Protein AF-A0A2K0W3E2-F1 (afdb_monomer_lite)

Organism: Gibberella nygamai (NCBI:txid42673)

Secondary structure (DSSP, 8-state):
-HHHHHHHHHHHHTT---S-HHHHHHHHHTHHHHHHHHTT--TT-TTHHHHHHS-HHHHHHHHHHHHHHHTTSTTHHHHHHHHHHHHHHHHHHHTSS-HHHHHHGGGHHHHHHHHH-----HHHHHHHHHH-TT-EEEEES-TTSTTHHHHHHHTB-TT--B--SEEEEEES-GGGHHHHHHHTTTSSSEEEEE--TTS-TTTTTPPTT-EEEEEEES-GGGSS-HHHHHHHHHHHEEEEEEEEEE---TTT-HHHHHHHTTSGGGG---SS--S-S------

Foldseek 3Di:
DLLLLLLLLLVVCVPQAAPDVLLVLLSVLSVVQLVCLCVCNRFPDNNSNVSSPDDSVVSVVVLVVVQVVCPPPLCNLLSQLSVLCSVCVVVLRVVVDDLVVSCPPPPSVLSVLLSQQPDPCLVVLLVVLVVQLAFEEEEEACDLVSVVVRNQVSQADPVRHGSYNAYEYEYQDPVNVVNVCVVCVVDPRYHYAYDDLLDQVVVRVAQFLRGQEYEYEAPLLLAADNVSSVVNVNRRHHPNHDYHYHHDAPSPCSSVCSSCSSPPSQQNYPHPCHSGSDDHPDD

pLDDT: mean 93.98, std 6.31, range [39.34, 98.75]

InterPro domains:
  IPR013217 Methyltransferase type 12 [PF08242] (138-243)
  IPR029063 S-adenosyl-L-methionine-dependent methyltransferase superfamily [G3DSA:3.40.50.150] (34-282)
  IPR029063 S-adenosyl-L-methionine-dependent methyltransferase superfamily [SSF53335] (111-272)
  IPR050444 Polyketide synthase [PTHR45681] (49-271)

Structure (mmCIF, N/CA/C/O backbone):
data_AF-A0A2K0W3E2-F1
#
_entry.id   AF-A0A2K0W3E2-F1
#
loop_
_atom_site.group_PDB
_atom_site.id
_atom_site.type_symbol
_atom_site.label_atom_id
_atom_site.label_alt_id
_atom_site.label_comp_id
_atom_site.label_asym_id
_atom_site.label_entity_id
_atom_site.label_seq_id
_atom_site.pdbx_PDB_ins_code
_atom_site.Cartn_x
_atom_site.Cartn_y
_atom_site.Cartn_z
_atom_site.occupancy
_atom_site.B_iso_or_equiv
_atom_site.auth_seq_id
_atom_site.auth_comp_id
_atom_site.auth_asym_id
_atom_site.auth_atom_id
_atom_site.pdbx_PDB_model_num
ATOM 1 N N . MET A 1 1 ? 8.038 11.944 -14.025 1.00 92.38 1 MET A N 1
ATOM 2 C CA . MET A 1 1 ? 8.933 10.870 -13.533 1.00 92.38 1 MET A CA 1
ATOM 3 C C . MET A 1 1 ? 8.297 9.483 -13.594 1.00 92.38 1 MET A C 1
ATOM 5 O O . MET A 1 1 ? 8.821 8.666 -14.331 1.00 92.38 1 MET A O 1
ATOM 9 N N . GLY A 1 2 ? 7.184 9.210 -12.894 1.00 95.31 2 GLY A N 1
ATOM 10 C CA . GLY A 1 2 ? 6.613 7.851 -12.804 1.00 95.31 2 GLY A CA 1
ATOM 11 C C . GLY A 1 2 ? 6.361 7.162 -14.151 1.00 95.31 2 GLY A C 1
ATOM 12 O O . GLY A 1 2 ? 6.865 6.066 -14.365 1.00 95.31 2 GLY A O 1
ATOM 13 N N . LEU A 1 3 ? 5.701 7.840 -15.099 1.00 96.69 3 LEU A N 1
ATOM 14 C CA . LEU A 1 3 ? 5.490 7.303 -16.452 1.00 96.69 3 LEU A CA 1
ATOM 15 C C . LEU A 1 3 ? 6.806 6.963 -17.175 1.00 96.69 3 LEU A C 1
ATOM 17 O O . LEU A 1 3 ? 6.905 5.931 -17.826 1.00 96.69 3 LEU A O 1
ATOM 21 N N . ALA A 1 4 ? 7.840 7.796 -17.027 1.00 97.75 4 ALA A N 1
ATOM 22 C CA . ALA A 1 4 ? 9.141 7.532 -17.638 1.00 97.75 4 ALA A CA 1
ATOM 23 C C . ALA A 1 4 ? 9.804 6.276 -17.044 1.00 97.75 4 ALA A C 1
ATOM 25 O O . ALA A 1 4 ? 10.354 5.479 -17.798 1.00 97.75 4 ALA A O 1
ATOM 26 N N . CYS A 1 5 ? 9.707 6.071 -15.722 1.00 98.25 5 CYS A N 1
ATOM 27 C CA . CYS A 1 5 ? 10.185 4.852 -15.060 1.00 98.25 5 CYS A CA 1
ATOM 28 C C . CYS A 1 5 ? 9.443 3.606 -15.559 1.00 98.25 5 CYS A C 1
ATOM 30 O O . CYS A 1 5 ? 10.088 2.616 -15.885 1.00 98.25 5 CYS A O 1
ATOM 32 N N . ILE A 1 6 ? 8.112 3.675 -15.676 1.00 97.56 6 ILE A N 1
ATOM 33 C CA . ILE A 1 6 ? 7.277 2.578 -16.191 1.00 97.56 6 ILE A CA 1
ATOM 34 C C . ILE A 1 6 ? 7.729 2.168 -17.595 1.00 9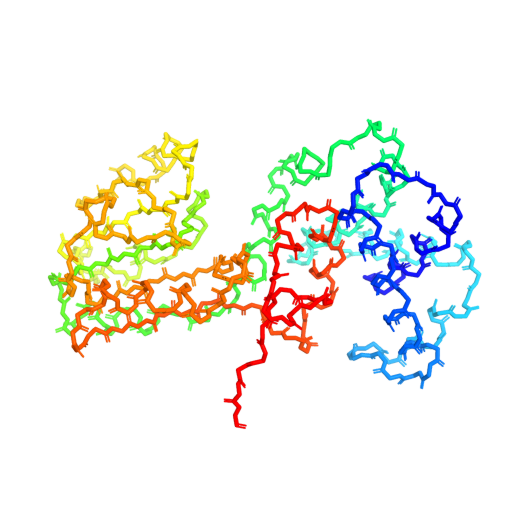7.56 6 ILE A C 1
ATOM 36 O O . ILE A 1 6 ? 8.038 1.003 -17.832 1.00 97.56 6 ILE A O 1
ATOM 40 N N . ILE A 1 7 ? 7.811 3.127 -18.520 1.00 97.88 7 ILE A N 1
ATOM 41 C CA . ILE A 1 7 ? 8.130 2.850 -19.928 1.00 97.88 7 ILE A CA 1
ATOM 42 C C . ILE A 1 7 ? 9.570 2.360 -20.085 1.00 97.88 7 ILE A C 1
ATOM 44 O O . ILE A 1 7 ? 9.834 1.446 -20.865 1.00 97.88 7 ILE A O 1
ATOM 48 N N . GLU A 1 8 ? 10.513 2.928 -19.335 1.00 98.25 8 GLU A N 1
ATOM 49 C CA . GLU A 1 8 ? 11.901 2.480 -19.404 1.00 98.25 8 GLU A CA 1
ATOM 50 C C . GLU A 1 8 ? 12.081 1.081 -18.802 1.00 98.25 8 GLU A C 1
ATOM 52 O O . GLU A 1 8 ? 12.734 0.239 -19.417 1.00 98.25 8 GLU A O 1
ATOM 57 N N . SER A 1 9 ? 11.449 0.783 -17.662 1.00 98.00 9 SER A N 1
ATOM 58 C CA . SER A 1 9 ? 11.462 -0.573 -17.105 1.00 98.00 9 SER A CA 1
ATOM 59 C C . SER A 1 9 ? 10.783 -1.579 -18.020 1.00 98.00 9 SER A C 1
ATOM 61 O O . SER A 1 9 ? 11.315 -2.669 -18.192 1.00 98.00 9 SER A O 1
ATOM 63 N N . ARG A 1 10 ? 9.679 -1.219 -18.680 1.00 97.12 10 ARG A N 1
ATOM 64 C CA . ARG A 1 10 ? 9.047 -2.078 -19.689 1.00 97.12 10 ARG A CA 1
ATOM 65 C C . ARG A 1 10 ? 10.049 -2.514 -20.760 1.00 97.12 10 ARG A C 1
ATOM 67 O O . ARG A 1 10 ? 10.106 -3.691 -21.100 1.00 97.12 10 ARG A O 1
ATOM 74 N N . HIS A 1 11 ? 10.864 -1.588 -21.268 1.00 96.44 11 HIS A N 1
ATOM 75 C CA . HIS A 1 11 ? 11.910 -1.916 -22.241 1.00 96.44 11 HIS A CA 1
ATOM 76 C C . HIS A 1 11 ? 13.031 -2.775 -21.641 1.00 96.44 11 HIS A C 1
ATOM 78 O O . HIS A 1 11 ? 13.475 -3.716 -22.290 1.00 96.44 11 HIS A O 1
ATOM 84 N N . GLN A 1 12 ? 13.473 -2.484 -20.414 1.00 96.25 12 GLN A N 1
ATOM 85 C CA . GLN A 1 12 ? 14.527 -3.251 -19.731 1.00 96.25 12 GLN A CA 1
ATOM 86 C C . GLN A 1 12 ? 14.109 -4.690 -19.406 1.00 96.25 12 GLN A C 1
ATOM 88 O O . GLN A 1 12 ? 14.945 -5.589 -19.401 1.00 96.25 12 GLN A O 1
ATOM 93 N N . LEU A 1 13 ? 12.824 -4.899 -19.123 1.00 96.56 13 LEU A N 1
ATOM 94 C CA . LEU A 1 13 ? 12.255 -6.191 -18.747 1.00 96.56 13 LEU A CA 1
ATOM 95 C C . LEU A 1 13 ? 11.754 -6.999 -19.954 1.00 96.56 13 LEU A C 1
ATOM 97 O O . LEU A 1 13 ? 11.366 -8.160 -19.800 1.00 96.56 13 LEU A O 1
ATOM 101 N N . ALA A 1 14 ? 11.753 -6.409 -21.153 1.00 94.12 14 ALA A N 1
ATOM 102 C CA . ALA A 1 14 ? 11.300 -7.073 -22.367 1.00 94.12 14 ALA A CA 1
ATOM 103 C C . ALA A 1 14 ? 12.153 -8.320 -22.650 1.00 94.12 14 ALA A C 1
ATOM 105 O O . ALA A 1 14 ? 13.366 -8.241 -22.831 1.00 94.12 14 ALA A O 1
ATOM 106 N N . GLY A 1 15 ? 11.503 -9.485 -22.691 1.00 89.88 15 GLY A N 1
ATOM 107 C CA . GLY A 1 15 ? 12.164 -10.768 -22.941 1.00 89.88 15 GLY A CA 1
ATOM 108 C C . GLY A 1 15 ? 12.910 -11.367 -21.744 1.00 89.88 15 GLY A C 1
ATOM 109 O O . GLY A 1 15 ? 13.478 -12.445 -21.892 1.00 89.88 15 GLY A O 1
ATOM 110 N N . LEU A 1 16 ? 12.897 -10.729 -20.567 1.00 93.50 16 LEU A N 1
ATOM 111 C CA . LEU A 1 16 ? 13.416 -11.354 -19.349 1.00 93.50 16 LEU A CA 1
ATOM 112 C C . LEU A 1 16 ? 12.420 -12.379 -18.804 1.00 93.50 16 LEU A C 1
ATOM 114 O O . LEU A 1 16 ? 11.224 -12.104 -18.672 1.00 93.50 16 LEU A O 1
ATOM 118 N N . GLU A 1 17 ? 12.937 -13.550 -18.450 1.00 91.19 17 GLU A N 1
ATOM 119 C CA . GLU A 1 17 ? 12.191 -14.611 -17.780 1.00 91.19 17 GLU A CA 1
ATOM 120 C C . GLU A 1 17 ? 12.425 -14.560 -16.268 1.00 91.19 17 GLU A C 1
ATOM 122 O O . GLU A 1 17 ? 13.488 -14.164 -15.792 1.00 91.19 17 GLU A O 1
ATOM 127 N N . THR A 1 18 ? 11.422 -14.972 -15.499 1.00 91.88 18 THR A N 1
ATOM 128 C CA . THR A 1 18 ? 11.514 -15.104 -14.045 1.00 91.88 18 THR A CA 1
ATOM 129 C C . THR A 1 18 ? 10.593 -16.223 -13.579 1.00 91.88 18 THR A C 1
ATOM 131 O O . THR A 1 18 ? 9.545 -16.471 -14.174 1.00 91.88 18 THR A O 1
ATOM 134 N N . THR A 1 19 ? 10.977 -16.911 -12.506 1.00 89.06 19 THR A N 1
ATOM 135 C CA . THR A 1 19 ? 10.149 -17.949 -11.873 1.00 89.06 19 THR A CA 1
ATOM 136 C C . THR A 1 19 ? 9.095 -17.361 -10.933 1.00 89.06 19 THR A C 1
ATOM 138 O O . THR A 1 19 ? 8.201 -18.076 -10.480 1.00 89.06 19 THR A O 1
ATOM 141 N N . GLN A 1 20 ? 9.173 -16.059 -10.638 1.00 94.88 20 GLN A N 1
ATOM 142 C CA . GLN A 1 20 ? 8.244 -15.371 -9.750 1.00 94.88 20 GLN A CA 1
ATOM 143 C C . GLN A 1 20 ? 7.018 -14.879 -10.530 1.00 94.88 20 GLN A C 1
ATOM 145 O O . GLN A 1 20 ? 7.077 -13.889 -11.257 1.00 94.88 20 GLN A O 1
ATOM 150 N N . TRP A 1 21 ? 5.879 -15.552 -10.355 1.00 95.25 21 TRP A N 1
ATOM 151 C CA . TRP A 1 21 ? 4.641 -15.272 -11.101 1.00 95.25 21 TRP A CA 1
ATOM 152 C C . TRP A 1 21 ? 4.154 -13.815 -10.988 1.00 95.25 21 TRP A C 1
ATOM 154 O O . TRP A 1 21 ? 3.606 -13.266 -11.940 1.00 95.25 21 TRP A O 1
ATOM 164 N N . HIS A 1 22 ? 4.354 -13.170 -9.837 1.00 95.81 22 HIS A N 1
ATOM 165 C CA . HIS A 1 22 ? 3.885 -11.804 -9.602 1.00 95.81 22 HIS A CA 1
ATOM 166 C C . HIS A 1 22 ? 4.737 -10.765 -10.345 1.00 95.81 22 HIS A C 1
ATOM 168 O O . HIS A 1 22 ? 4.216 -9.743 -10.779 1.00 95.81 22 HIS A O 1
ATOM 174 N N . LEU A 1 23 ? 6.024 -11.049 -10.574 1.00 97.00 23 LEU A N 1
ATOM 175 C CA . LEU A 1 23 ? 6.881 -10.210 -11.412 1.00 97.00 23 LEU A CA 1
ATOM 176 C C . LEU A 1 23 ? 6.479 -10.305 -12.890 1.00 97.00 23 LEU A C 1
ATOM 178 O O . LEU A 1 23 ? 6.540 -9.306 -13.601 1.00 97.00 23 LEU A O 1
ATOM 182 N N . VAL A 1 24 ? 5.988 -11.465 -13.345 1.00 95.62 24 VAL A N 1
ATOM 183 C CA . VAL A 1 24 ? 5.381 -11.596 -14.682 1.00 95.62 24 VAL A CA 1
ATOM 184 C C . VAL A 1 24 ? 4.167 -10.672 -14.805 1.00 95.62 24 VAL A C 1
ATOM 186 O O . VAL A 1 24 ? 4.132 -9.857 -15.722 1.00 95.62 24 VAL A O 1
ATOM 189 N N . LYS A 1 25 ? 3.241 -10.703 -13.831 1.00 95.31 25 LYS A N 1
ATOM 190 C CA . LYS A 1 25 ? 2.107 -9.760 -13.793 1.00 95.31 25 LYS A CA 1
ATOM 191 C C . LYS A 1 25 ? 2.565 -8.300 -13.791 1.00 95.31 25 LYS A C 1
ATOM 193 O O . LYS A 1 25 ? 2.022 -7.498 -14.539 1.00 95.31 25 LYS A O 1
ATOM 198 N N . PHE A 1 26 ? 3.585 -7.959 -13.002 1.00 96.38 26 PHE A N 1
ATOM 199 C CA . PHE A 1 26 ? 4.136 -6.605 -12.954 1.00 96.38 26 PHE A CA 1
ATOM 200 C C . PHE A 1 26 ? 4.684 -6.131 -14.304 1.00 96.38 26 PHE A C 1
ATOM 202 O O . PHE A 1 26 ? 4.409 -5.000 -14.699 1.00 96.38 26 PHE A O 1
ATOM 209 N N . ARG A 1 27 ? 5.432 -6.979 -15.023 1.00 96.00 27 ARG A N 1
ATOM 210 C CA . ARG A 1 27 ? 5.930 -6.667 -16.372 1.00 96.00 27 ARG A CA 1
ATOM 211 C C . ARG A 1 27 ? 4.776 -6.460 -17.345 1.00 96.00 27 ARG A C 1
ATOM 213 O O . ARG A 1 27 ? 4.756 -5.450 -18.040 1.00 96.00 27 ARG A O 1
ATOM 220 N N . ASP A 1 28 ? 3.838 -7.401 -17.379 1.00 95.00 28 ASP A N 1
ATOM 221 C CA . ASP A 1 28 ? 2.734 -7.395 -18.339 1.00 95.00 28 ASP A CA 1
ATOM 222 C C . ASP A 1 28 ? 1.785 -6.209 -18.068 1.00 95.00 28 ASP A C 1
ATOM 224 O O . ASP A 1 28 ? 1.325 -5.543 -18.995 1.00 95.00 28 ASP A O 1
ATOM 228 N N . TRP A 1 29 ? 1.587 -5.838 -16.797 1.00 95.50 29 TRP A N 1
ATOM 229 C CA . TRP A 1 29 ? 0.844 -4.637 -16.412 1.00 95.50 29 TRP A CA 1
ATOM 230 C C . TRP A 1 29 ? 1.414 -3.359 -17.038 1.00 95.50 29 TRP A C 1
ATOM 232 O O . TRP A 1 29 ? 0.633 -2.473 -17.375 1.00 95.50 29 TRP A O 1
ATOM 242 N N . MET A 1 30 ? 2.736 -3.248 -17.248 1.00 96.25 30 MET A N 1
ATOM 243 C CA . MET A 1 30 ? 3.353 -2.048 -17.839 1.00 96.25 30 MET A CA 1
ATOM 244 C C . MET A 1 30 ? 2.944 -1.799 -19.298 1.00 96.25 30 MET A C 1
ATOM 246 O O . MET A 1 30 ? 3.125 -0.681 -19.789 1.00 96.25 30 MET A O 1
ATOM 250 N N . ASP A 1 31 ? 2.380 -2.792 -19.995 1.00 96.38 31 ASP A N 1
ATOM 251 C CA . ASP A 1 31 ? 1.837 -2.603 -21.344 1.00 96.38 31 ASP A CA 1
ATOM 252 C C . ASP A 1 31 ? 0.621 -1.665 -21.349 1.00 96.38 31 ASP A C 1
ATOM 254 O O . ASP A 1 31 ? 0.466 -0.874 -22.281 1.00 96.38 31 ASP A O 1
ATOM 258 N N . ILE A 1 32 ? -0.193 -1.685 -20.288 1.00 95.12 32 ILE A N 1
ATOM 259 C CA . ILE A 1 32 ? -1.387 -0.839 -20.141 1.00 95.12 32 ILE A CA 1
ATOM 260 C C . ILE A 1 32 ? -1.022 0.660 -20.125 1.00 95.12 32 ILE A C 1
ATOM 262 O O . ILE A 1 32 ? -1.431 1.377 -21.042 1.00 95.12 32 ILE A O 1
ATOM 266 N N . PRO A 1 33 ? -0.222 1.167 -19.160 1.00 94.88 33 PRO A N 1
ATOM 267 C CA . PRO A 1 33 ? 0.141 2.579 -19.107 1.00 94.88 33 PRO A CA 1
ATOM 268 C C . PRO A 1 33 ? 0.983 3.021 -20.312 1.00 94.88 33 PRO A C 1
ATOM 270 O O . PRO A 1 33 ? 0.925 4.188 -20.697 1.00 94.88 33 PRO A O 1
ATOM 273 N N . TYR A 1 34 ? 1.748 2.115 -20.936 1.00 96.69 34 TYR A N 1
ATOM 274 C CA . TYR A 1 34 ? 2.455 2.414 -22.182 1.00 96.69 34 TYR A CA 1
ATOM 275 C C . TYR A 1 34 ? 1.480 2.664 -23.341 1.00 96.69 34 TYR A C 1
ATOM 277 O O . TYR A 1 34 ? 1.591 3.694 -24.007 1.00 96.69 34 TYR A O 1
ATOM 285 N N . ALA A 1 35 ? 0.507 1.772 -23.555 1.00 97.25 35 ALA A N 1
ATOM 286 C CA . ALA A 1 35 ? -0.505 1.932 -24.599 1.00 97.25 35 ALA A CA 1
ATOM 287 C C . ALA A 1 35 ? -1.325 3.217 -24.399 1.00 97.25 35 ALA A C 1
ATOM 289 O O . ALA A 1 35 ? -1.490 4.002 -25.332 1.00 97.25 35 ALA A O 1
ATOM 290 N N . GLU A 1 36 ? -1.756 3.491 -23.164 1.00 95.56 36 GLU A N 1
ATOM 291 C CA . GLU A 1 36 ? -2.455 4.735 -22.823 1.00 95.56 36 GLU A CA 1
ATOM 292 C C . GLU A 1 36 ? -1.613 5.980 -23.121 1.00 95.56 36 GLU A C 1
ATOM 294 O O . GLU A 1 36 ? -2.136 6.971 -23.629 1.00 95.56 36 GLU A O 1
ATOM 299 N N . ALA A 1 37 ? -0.310 5.950 -22.829 1.00 97.06 37 ALA A N 1
ATOM 300 C CA . ALA A 1 37 ? 0.578 7.079 -23.081 1.00 97.06 37 ALA A CA 1
ATOM 301 C C . ALA A 1 37 ? 0.813 7.325 -24.575 1.00 97.06 37 ALA A C 1
ATOM 303 O O . ALA A 1 37 ? 0.778 8.477 -25.003 1.00 97.06 37 ALA A O 1
ATOM 304 N N . VAL A 1 38 ? 0.995 6.270 -25.376 1.00 97.62 38 VAL A N 1
ATOM 305 C CA . VAL A 1 38 ? 1.137 6.377 -26.841 1.00 97.62 38 VAL A CA 1
ATOM 306 C C . VAL A 1 38 ? -0.121 6.970 -27.480 1.00 97.62 38 VAL A C 1
ATOM 308 O O . VAL A 1 38 ? -0.024 7.766 -28.412 1.00 97.62 38 VAL A O 1
ATOM 311 N N . GLU A 1 39 ? -1.299 6.641 -26.952 1.00 97.25 39 GLU A N 1
ATOM 312 C CA . GLU A 1 39 ? -2.583 7.177 -27.417 1.00 97.25 39 GLU A CA 1
ATOM 313 C C . GLU A 1 39 ? -2.919 8.569 -26.853 1.00 97.25 39 GLU A C 1
ATOM 315 O O . GLU A 1 39 ? -3.960 9.136 -27.186 1.00 97.25 39 GLU A O 1
ATOM 320 N N . GLY A 1 40 ? -2.071 9.134 -25.988 1.00 96.44 40 GLY A N 1
ATOM 321 C CA . GLY A 1 40 ? -2.321 10.429 -25.351 1.00 96.44 40 GLY A CA 1
ATOM 322 C C . GLY A 1 40 ? -3.425 10.408 -24.289 1.00 96.44 40 GLY A C 1
ATOM 323 O O . GLY A 1 40 ? -3.985 11.455 -23.966 1.00 96.44 40 GLY A O 1
ATOM 324 N N . ARG A 1 41 ? -3.761 9.227 -23.757 1.00 94.69 41 ARG A N 1
ATOM 325 C CA . ARG A 1 41 ? -4.831 9.003 -22.769 1.00 94.69 41 ARG A CA 1
ATOM 326 C C . ARG A 1 41 ? -4.326 8.794 -21.342 1.00 94.69 41 ARG A C 1
ATOM 328 O O . ARG A 1 41 ? -5.149 8.661 -20.440 1.00 94.69 41 ARG A O 1
ATOM 335 N N . TYR A 1 42 ? -3.011 8.764 -21.118 1.00 92.19 42 TYR A N 1
ATOM 336 C CA . TYR A 1 42 ? -2.468 8.559 -19.775 1.00 92.19 42 TYR A CA 1
ATOM 337 C C . TYR A 1 42 ? -2.868 9.719 -18.840 1.00 92.19 42 TYR A C 1
ATOM 339 O O . TYR A 1 42 ? -2.594 10.887 -19.150 1.00 92.19 42 TYR A O 1
ATOM 347 N N . PRO A 1 43 ? -3.501 9.435 -17.688 1.00 88.25 43 PRO A N 1
ATOM 348 C CA . PRO A 1 43 ? -4.113 10.458 -16.851 1.00 88.25 43 PRO A CA 1
ATOM 349 C C . PRO A 1 43 ? -3.072 11.395 -16.228 1.00 88.25 43 PRO A C 1
ATOM 351 O O . PRO A 1 43 ? -1.981 10.985 -15.834 1.00 88.25 43 PRO A O 1
ATOM 354 N N . HIS A 1 44 ? -3.429 12.677 -16.118 1.00 88.75 44 HIS A N 1
ATOM 355 C CA . HIS A 1 44 ? -2.660 13.721 -15.421 1.00 88.75 44 HIS A CA 1
ATOM 356 C C . HIS A 1 44 ? -1.222 13.975 -15.927 1.00 88.75 44 HIS A C 1
ATOM 358 O O . HIS A 1 44 ? -0.473 14.707 -15.280 1.00 88.75 44 HIS A O 1
ATOM 364 N N . VAL A 1 45 ? -0.830 13.439 -17.091 1.00 92.31 45 VAL A N 1
ATOM 365 C CA . VAL A 1 45 ? 0.488 13.678 -17.709 1.00 92.31 45 VAL A CA 1
ATOM 366 C C . VAL A 1 45 ? 0.299 14.249 -19.122 1.00 92.31 45 VAL A C 1
ATOM 368 O O . VAL A 1 45 ? 0.182 13.486 -20.081 1.00 92.31 45 VAL A O 1
ATOM 371 N N . PRO A 1 46 ? 0.273 15.589 -19.285 1.00 92.31 46 PRO A N 1
ATOM 372 C CA . PRO A 1 46 ? -0.031 16.231 -20.570 1.00 92.31 46 PRO A CA 1
ATOM 373 C C . PRO A 1 46 ? 0.930 15.865 -21.708 1.00 92.31 46 PRO A C 1
ATOM 375 O O . PRO A 1 46 ? 0.530 15.811 -22.865 1.00 92.31 46 PRO A O 1
ATOM 378 N N . ASN A 1 47 ? 2.195 15.592 -21.388 1.00 95.19 47 ASN A N 1
ATOM 379 C CA . ASN A 1 47 ? 3.236 15.204 -22.338 1.00 95.19 47 ASN A CA 1
ATOM 380 C C . ASN A 1 47 ? 3.472 13.681 -22.375 1.00 95.19 47 ASN A C 1
ATOM 382 O O . ASN A 1 47 ? 4.584 13.227 -22.640 1.00 95.19 47 ASN A O 1
ATOM 386 N N . CYS A 1 48 ? 2.447 12.872 -22.088 1.00 96.81 48 CYS A N 1
ATOM 387 C CA . CYS A 1 48 ? 2.583 11.414 -22.029 1.00 96.81 48 CYS A CA 1
ATOM 388 C C . CYS A 1 48 ? 3.049 10.787 -23.352 1.00 96.81 48 CYS A C 1
ATOM 390 O O . CYS A 1 48 ? 3.909 9.908 -23.313 1.00 96.81 48 CYS A O 1
ATOM 392 N N . VAL A 1 49 ? 2.570 11.284 -24.499 1.00 98.12 49 VAL A N 1
ATOM 393 C CA . VAL A 1 49 ? 3.007 10.815 -25.828 1.00 98.12 49 VAL A CA 1
ATOM 394 C C . VAL A 1 49 ? 4.507 11.035 -26.008 1.00 98.12 49 VAL A C 1
ATOM 396 O O . VAL A 1 49 ? 5.227 10.107 -26.357 1.00 98.12 49 VAL A O 1
ATOM 399 N N . GLU A 1 50 ? 4.995 12.239 -25.697 1.00 98.12 50 GLU A N 1
ATOM 400 C CA . GLU A 1 50 ? 6.417 12.584 -25.800 1.00 98.12 50 GLU A CA 1
ATOM 401 C C . GLU A 1 50 ? 7.274 11.652 -24.932 1.00 98.12 50 GLU A C 1
ATOM 403 O O . GLU A 1 50 ? 8.251 11.078 -25.414 1.00 98.12 50 GLU A O 1
ATOM 408 N N . ILE A 1 51 ? 6.871 11.436 -23.673 1.00 97.81 51 ILE A N 1
ATOM 409 C CA . ILE A 1 51 ? 7.545 10.517 -22.740 1.00 97.81 51 ILE A CA 1
ATOM 410 C C . ILE A 1 51 ? 7.565 9.083 -23.286 1.00 97.81 51 ILE A C 1
ATOM 412 O O . ILE A 1 51 ? 8.570 8.382 -23.135 1.00 97.81 51 ILE A O 1
ATOM 416 N N . ALA A 1 52 ? 6.486 8.643 -23.933 1.00 97.38 52 ALA A N 1
ATOM 417 C CA . ALA A 1 52 ? 6.398 7.304 -24.501 1.00 97.38 52 ALA A CA 1
ATOM 418 C C . ALA A 1 52 ? 7.274 7.107 -25.740 1.00 97.38 52 ALA A C 1
ATOM 420 O O . ALA A 1 52 ? 7.823 6.019 -25.922 1.00 97.38 52 ALA A O 1
ATOM 421 N N . THR A 1 53 ? 7.439 8.142 -26.564 1.00 96.75 53 THR A N 1
ATOM 422 C CA . THR A 1 53 ? 8.134 8.039 -27.855 1.00 96.75 53 THR A CA 1
ATOM 423 C C . THR A 1 53 ? 9.587 8.508 -27.843 1.00 96.75 53 THR A C 1
ATOM 425 O O . THR A 1 53 ? 10.307 8.215 -28.795 1.00 96.75 53 THR A O 1
ATOM 428 N N . MET A 1 54 ? 10.039 9.234 -26.813 1.00 97.56 54 MET A N 1
ATOM 429 C CA . MET A 1 54 ? 11.433 9.699 -26.728 1.00 97.56 54 MET A CA 1
ATOM 430 C C . MET A 1 54 ? 12.429 8.525 -26.624 1.00 97.56 54 MET A C 1
ATOM 432 O O . MET A 1 54 ? 12.054 7.376 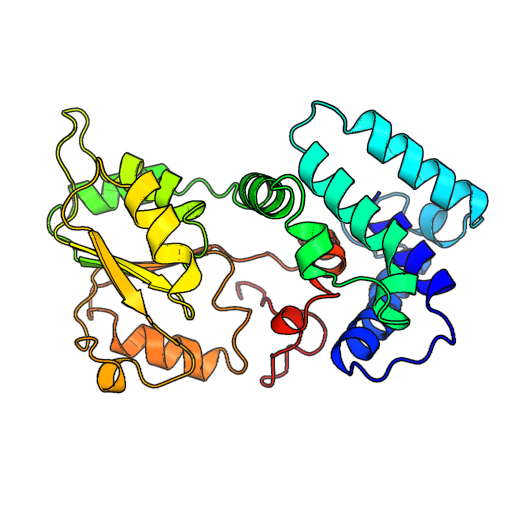-26.374 1.00 97.56 54 MET A O 1
ATOM 436 N N . SER A 1 55 ? 13.719 8.779 -26.823 1.00 98.38 55 SER A N 1
ATOM 437 C CA . SER A 1 55 ? 14.747 7.738 -26.716 1.00 98.38 55 SER A CA 1
ATOM 438 C C . SER A 1 55 ? 14.936 7.247 -25.270 1.00 98.38 55 SER A C 1
ATOM 440 O O . SER A 1 55 ? 14.542 7.898 -24.300 1.00 98.38 55 SER A O 1
ATOM 442 N N . SER A 1 56 ? 15.562 6.075 -25.112 1.00 97.94 56 SER A N 1
ATOM 443 C CA . SER A 1 56 ? 15.946 5.546 -23.790 1.00 97.94 56 SER A CA 1
ATOM 444 C C . SER A 1 56 ? 16.882 6.504 -23.045 1.00 97.94 56 SER A C 1
ATOM 446 O O . SER A 1 56 ? 16.672 6.776 -21.864 1.00 97.94 56 SER A O 1
ATOM 448 N N . GLU A 1 57 ? 17.851 7.102 -23.744 1.00 98.31 57 GLU A N 1
ATOM 449 C CA . GLU A 1 57 ? 18.776 8.072 -23.153 1.00 98.31 57 GLU A CA 1
ATOM 450 C C . GLU A 1 57 ? 18.041 9.312 -22.617 1.00 98.31 57 GLU A C 1
ATOM 452 O O . GLU A 1 57 ? 18.268 9.722 -21.473 1.00 98.31 57 GLU A O 1
ATOM 457 N N . GLU A 1 58 ? 17.105 9.861 -23.397 1.00 98.31 58 GLU A N 1
ATOM 458 C CA . GLU A 1 58 ? 16.277 11.002 -22.992 1.00 98.31 58 GLU A CA 1
ATOM 459 C C . GLU A 1 58 ? 15.372 10.659 -21.803 1.00 98.31 58 GLU A C 1
ATOM 461 O O . GLU A 1 58 ? 15.350 11.414 -20.827 1.00 98.31 58 GLU A O 1
ATOM 466 N N . ARG A 1 59 ? 14.692 9.499 -21.814 1.00 98.12 59 ARG A N 1
ATOM 467 C CA . ARG A 1 59 ? 13.873 9.051 -20.669 1.00 98.12 59 ARG A CA 1
ATOM 468 C C . ARG A 1 59 ? 14.705 8.900 -19.406 1.00 98.12 59 ARG A C 1
ATOM 470 O O . ARG A 1 59 ? 14.300 9.369 -18.344 1.00 98.12 59 ARG A O 1
ATOM 477 N N . GLN A 1 60 ? 15.870 8.265 -19.488 1.00 98.44 60 GLN A N 1
ATOM 478 C CA . GLN A 1 60 ? 16.726 8.080 -18.318 1.00 98.44 60 GLN A CA 1
ATOM 479 C C . GLN A 1 60 ? 17.273 9.410 -17.794 1.00 98.44 60 GLN A C 1
ATOM 481 O O . GLN A 1 60 ? 17.377 9.598 -16.578 1.00 98.44 60 GLN A O 1
ATOM 486 N N . LYS A 1 61 ? 17.592 10.354 -18.687 1.00 98.38 61 LYS A N 1
ATOM 487 C CA . LYS A 1 61 ? 17.945 11.718 -18.290 1.00 98.38 61 LYS A CA 1
ATOM 488 C C . LYS A 1 61 ? 16.779 12.393 -17.564 1.00 98.38 61 LYS A C 1
ATOM 490 O O . LYS A 1 61 ? 16.985 12.908 -16.470 1.00 98.38 61 LYS A O 1
ATOM 495 N N . LEU A 1 62 ? 15.564 12.305 -18.105 1.00 98.25 62 LEU A N 1
ATOM 496 C CA . LEU A 1 62 ? 14.347 12.845 -17.495 1.00 98.25 62 LEU A CA 1
ATOM 497 C C . LEU A 1 62 ? 14.112 12.287 -16.081 1.00 98.25 62 LEU A C 1
ATOM 499 O O . LEU A 1 62 ? 13.797 13.039 -15.160 1.00 98.25 62 LEU A O 1
ATOM 503 N N . ILE A 1 63 ? 14.292 10.976 -15.890 1.00 98.44 63 ILE A N 1
ATOM 504 C CA . ILE A 1 63 ? 14.185 10.319 -14.578 1.00 98.44 63 ILE A CA 1
ATOM 505 C C . ILE A 1 63 ? 15.181 10.931 -13.583 1.00 98.44 63 ILE A C 1
ATOM 507 O O . ILE A 1 63 ? 14.784 11.297 -12.476 1.00 98.44 63 ILE A O 1
ATOM 511 N N . ARG A 1 64 ? 16.458 11.071 -13.970 1.00 98.44 64 ARG A N 1
ATOM 512 C CA . ARG A 1 64 ? 17.504 11.645 -13.105 1.00 98.44 64 ARG A CA 1
ATOM 513 C C . ARG A 1 64 ? 17.253 13.117 -12.783 1.00 98.44 64 ARG A C 1
ATOM 515 O O . ARG A 1 64 ? 17.423 13.515 -11.633 1.00 98.44 64 ARG A O 1
ATOM 522 N N . ASP A 1 65 ? 16.817 13.900 -13.766 1.00 98.19 65 ASP A N 1
ATOM 523 C CA . ASP A 1 65 ? 16.524 15.323 -13.587 1.00 98.19 65 ASP A CA 1
ATOM 524 C C . ASP A 1 65 ? 15.363 15.524 -12.601 1.00 98.19 65 ASP A C 1
ATOM 526 O O . ASP A 1 65 ? 15.475 16.330 -11.677 1.00 98.19 65 ASP A O 1
ATOM 530 N N . TYR A 1 66 ? 14.276 14.749 -12.725 1.00 97.12 66 TYR A N 1
ATOM 531 C CA . TYR A 1 66 ? 13.167 14.815 -11.767 1.00 97.12 66 TYR A CA 1
ATOM 532 C C . TYR A 1 66 ? 13.543 14.306 -10.377 1.00 97.12 66 TYR A C 1
ATOM 534 O O . TYR A 1 66 ? 13.101 14.891 -9.390 1.00 97.12 66 TYR A O 1
ATOM 542 N N . LEU A 1 67 ? 14.368 13.258 -10.276 1.00 98.25 67 LEU A N 1
ATOM 543 C CA . LEU A 1 67 ? 14.880 12.812 -8.982 1.00 98.25 67 LEU A CA 1
ATOM 544 C C . LEU A 1 67 ? 15.656 13.943 -8.295 1.00 98.25 67 LEU A C 1
ATOM 546 O O . LEU A 1 67 ? 15.393 14.249 -7.134 1.00 98.25 67 LEU A O 1
ATOM 550 N N . ALA A 1 68 ? 16.561 14.607 -9.020 1.00 98.19 68 ALA A N 1
ATOM 551 C CA . ALA A 1 68 ? 17.329 15.728 -8.488 1.00 98.19 68 ALA A CA 1
ATOM 552 C C . ALA A 1 68 ? 16.426 16.909 -8.099 1.00 98.19 68 ALA A C 1
ATOM 554 O O . ALA A 1 68 ? 16.601 17.480 -7.024 1.00 98.19 68 ALA A O 1
ATOM 555 N N . ALA A 1 69 ? 15.438 17.239 -8.935 1.00 97.75 69 ALA A N 1
ATOM 556 C CA . ALA A 1 69 ? 14.484 18.316 -8.674 1.00 97.75 69 ALA A CA 1
ATOM 557 C C . ALA A 1 69 ? 13.542 18.033 -7.492 1.00 97.75 69 ALA A C 1
ATOM 559 O O . ALA A 1 69 ? 13.073 18.969 -6.853 1.00 97.75 69 ALA A O 1
ATOM 560 N N . SER A 1 70 ? 13.267 16.761 -7.185 1.00 97.31 70 SER A N 1
ATOM 561 C CA . SER A 1 70 ? 12.404 16.377 -6.061 1.00 97.31 70 SER A CA 1
ATOM 562 C C . SER A 1 70 ? 13.063 16.562 -4.693 1.00 97.31 70 SER A C 1
ATOM 564 O O . SER A 1 70 ? 12.372 16.555 -3.673 1.00 97.31 70 SER A O 1
ATOM 566 N N . LYS A 1 71 ? 14.393 16.712 -4.654 1.00 96.88 71 LYS A N 1
ATOM 567 C CA . LYS A 1 71 ? 15.164 16.766 -3.414 1.00 96.88 71 LYS A CA 1
ATOM 568 C C . LYS A 1 71 ? 14.679 17.905 -2.515 1.00 96.88 71 LYS A C 1
ATOM 570 O O . LYS A 1 71 ? 14.616 19.055 -2.943 1.00 96.88 71 LYS A O 1
ATOM 575 N N . GLY A 1 72 ? 14.375 17.584 -1.259 1.00 94.75 72 GLY A N 1
ATOM 576 C CA . GLY A 1 72 ? 13.855 18.548 -0.281 1.00 94.75 72 GLY A CA 1
ATOM 577 C C . GLY A 1 72 ? 12.394 18.974 -0.482 1.00 94.75 72 GLY A C 1
ATOM 578 O O . GLY A 1 72 ? 11.927 19.855 0.235 1.00 94.75 72 GLY A O 1
ATOM 579 N N . THR A 1 73 ? 11.668 18.370 -1.427 1.00 94.94 73 THR A N 1
ATOM 580 C CA . THR A 1 73 ? 10.215 18.550 -1.582 1.00 94.94 73 THR A CA 1
ATOM 581 C C . THR A 1 73 ? 9.455 17.426 -0.876 1.00 94.94 73 THR A C 1
ATOM 583 O O . THR A 1 73 ? 10.018 16.367 -0.602 1.00 94.94 73 THR A O 1
ATOM 586 N N . GLU A 1 74 ? 8.155 17.604 -0.639 1.00 88.75 74 GLU A N 1
ATOM 587 C CA . GLU A 1 74 ? 7.292 16.548 -0.080 1.00 88.75 74 GLU A CA 1
ATOM 588 C C . GLU A 1 74 ? 7.267 15.286 -0.964 1.00 88.75 74 GLU A C 1
ATOM 590 O O . GLU A 1 74 ? 7.208 14.166 -0.463 1.00 88.75 74 GLU A O 1
ATOM 595 N N . ALA A 1 75 ? 7.421 15.452 -2.283 1.00 91.44 75 ALA A N 1
ATOM 596 C CA . ALA A 1 75 ? 7.432 14.359 -3.253 1.00 91.44 75 ALA A CA 1
ATOM 597 C C . ALA A 1 75 ? 8.765 13.584 -3.318 1.00 91.44 75 ALA A C 1
ATOM 599 O O . ALA A 1 75 ? 8.861 12.600 -4.058 1.00 91.44 75 ALA A O 1
ATOM 600 N N . GLU A 1 76 ? 9.795 13.995 -2.566 1.00 95.69 76 GLU A N 1
ATOM 601 C CA . GLU A 1 76 ? 11.118 13.353 -2.563 1.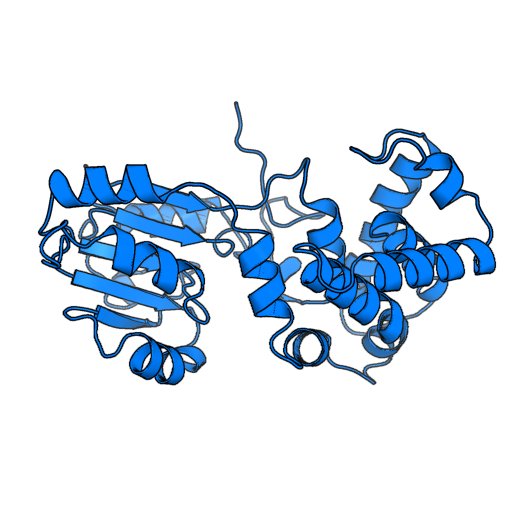00 95.69 76 GLU A CA 1
ATOM 602 C C . GLU A 1 76 ? 11.016 11.845 -2.293 1.00 95.69 76 GLU A C 1
ATOM 604 O O . GLU A 1 76 ? 11.655 11.040 -2.973 1.00 95.69 76 GLU A O 1
ATOM 609 N N . ALA A 1 77 ? 10.171 11.443 -1.337 1.00 95.25 77 ALA A N 1
ATOM 610 C CA . ALA A 1 77 ? 10.031 10.042 -0.955 1.00 95.25 77 ALA A CA 1
ATOM 611 C C . ALA A 1 77 ? 9.482 9.170 -2.097 1.00 95.25 77 ALA A C 1
ATOM 613 O O . ALA A 1 77 ? 9.986 8.072 -2.360 1.00 95.25 77 ALA A O 1
ATOM 614 N N . VAL A 1 78 ? 8.491 9.688 -2.827 1.00 94.94 78 VAL A N 1
ATOM 615 C CA . VAL A 1 78 ? 7.911 9.027 -4.002 1.00 94.94 78 VAL A CA 1
ATOM 616 C C . VAL A 1 78 ? 8.931 8.952 -5.136 1.00 94.94 78 VAL A C 1
ATOM 618 O O . VAL A 1 78 ? 9.081 7.901 -5.757 1.00 94.94 78 VAL A O 1
ATOM 621 N N . ALA A 1 79 ? 9.671 10.033 -5.393 1.00 97.00 79 ALA A N 1
ATOM 622 C CA . ALA A 1 79 ? 10.691 10.073 -6.439 1.00 97.00 79 ALA A CA 1
ATOM 623 C C . ALA A 1 79 ? 11.832 9.074 -6.181 1.00 97.00 79 ALA A C 1
ATOM 625 O O . ALA A 1 79 ? 12.220 8.334 -7.087 1.00 97.00 79 ALA A O 1
ATOM 626 N N . ILE A 1 80 ? 12.328 8.991 -4.942 1.00 98.00 80 ILE A N 1
ATOM 627 C CA . ILE A 1 80 ? 13.333 7.993 -4.552 1.00 98.00 80 ILE A CA 1
ATOM 628 C C . ILE A 1 80 ? 12.771 6.577 -4.722 1.00 98.00 80 ILE A C 1
ATOM 630 O O . ILE A 1 80 ? 13.468 5.720 -5.262 1.00 98.00 80 ILE A O 1
ATOM 634 N N . SER A 1 81 ? 11.524 6.328 -4.314 1.00 97.81 81 SER A N 1
ATOM 635 C CA . SER A 1 81 ? 10.881 5.012 -4.455 1.00 97.81 81 SER A CA 1
ATOM 636 C C . SER A 1 81 ? 10.770 4.589 -5.925 1.00 97.81 81 SER A C 1
ATOM 638 O O . SER A 1 81 ? 11.227 3.507 -6.289 1.00 97.81 81 SER A O 1
ATOM 640 N N . LEU A 1 82 ? 10.271 5.478 -6.794 1.00 98.06 82 LEU A N 1
ATOM 641 C CA . LEU A 1 82 ? 10.222 5.277 -8.249 1.00 98.06 82 LEU A CA 1
ATOM 642 C C . LEU A 1 82 ? 11.607 4.947 -8.818 1.00 98.06 82 LEU A C 1
ATOM 644 O O . LEU A 1 82 ? 11.759 3.988 -9.573 1.00 98.06 82 LEU A O 1
ATOM 648 N N . TYR A 1 83 ? 12.624 5.728 -8.441 1.00 98.38 83 TYR A N 1
ATOM 649 C CA . TYR A 1 83 ? 13.989 5.520 -8.914 1.00 98.38 83 TYR A CA 1
ATOM 650 C C . TYR A 1 83 ? 14.574 4.188 -8.440 1.00 98.38 83 TYR A C 1
ATOM 652 O O . TYR A 1 83 ? 15.241 3.507 -9.214 1.00 98.38 83 TYR A O 1
ATOM 660 N N . ARG A 1 84 ? 14.324 3.795 -7.187 1.00 98.38 84 ARG A N 1
ATOM 661 C CA . ARG A 1 84 ? 14.808 2.527 -6.627 1.00 98.38 84 ARG A CA 1
ATOM 662 C C . ARG A 1 84 ? 14.222 1.323 -7.350 1.00 98.38 84 ARG A C 1
ATOM 664 O O . ARG A 1 84 ? 14.984 0.405 -7.652 1.00 98.38 84 ARG A O 1
ATOM 671 N N . ILE A 1 85 ? 12.924 1.346 -7.655 1.00 98.31 85 ILE A N 1
ATOM 672 C CA . ILE A 1 85 ? 12.289 0.287 -8.448 1.00 98.31 85 ILE A CA 1
ATOM 673 C C . ILE A 1 85 ? 12.863 0.261 -9.861 1.00 98.31 85 ILE A C 1
ATOM 675 O O . ILE A 1 85 ? 13.324 -0.786 -10.306 1.00 98.31 85 ILE A O 1
ATOM 679 N N . PHE A 1 86 ? 12.937 1.414 -10.527 1.00 98.31 86 PHE A N 1
ATOM 680 C CA . PHE A 1 86 ? 13.540 1.533 -11.855 1.00 98.31 86 PHE A CA 1
ATOM 681 C C . PHE A 1 86 ? 14.961 0.948 -11.899 1.00 98.31 86 PHE A C 1
ATOM 683 O O . PHE A 1 86 ? 15.241 0.047 -12.690 1.00 98.31 86 PHE A O 1
ATOM 690 N N . ASN A 1 87 ? 15.836 1.400 -11.000 1.00 98.12 87 ASN A N 1
ATOM 691 C CA . ASN A 1 87 ? 17.254 1.050 -10.979 1.00 98.12 87 ASN A CA 1
ATOM 692 C C . ASN A 1 87 ? 17.526 -0.414 -10.581 1.00 98.12 87 ASN A C 1
ATOM 694 O O . ASN A 1 87 ? 18.618 -0.916 -10.832 1.00 98.12 87 ASN A O 1
ATOM 698 N N . ASN A 1 88 ? 16.567 -1.098 -9.949 1.00 98.25 88 ASN A N 1
ATOM 699 C CA . ASN A 1 88 ? 16.702 -2.503 -9.548 1.00 98.25 88 ASN A CA 1
ATOM 700 C C . ASN A 1 88 ? 15.764 -3.449 -10.310 1.00 98.25 88 ASN A C 1
ATOM 702 O O . ASN A 1 88 ? 15.808 -4.648 -10.059 1.00 98.25 88 ASN A O 1
ATOM 706 N N . SER A 1 89 ? 14.966 -2.949 -11.258 1.00 96.62 89 SER A N 1
ATOM 707 C CA . SER A 1 89 ? 13.939 -3.725 -11.964 1.00 96.62 89 SER A CA 1
ATOM 708 C C . SER A 1 89 ? 14.470 -5.045 -12.536 1.00 96.62 89 SER A C 1
ATOM 710 O O . SER A 1 89 ? 13.923 -6.102 -12.241 1.00 96.62 89 SER A O 1
ATOM 712 N N . VAL A 1 90 ? 15.595 -5.016 -13.257 1.00 97.38 90 VAL A N 1
ATOM 713 C CA . VAL A 1 90 ? 16.255 -6.226 -13.783 1.00 97.38 90 VAL A CA 1
ATOM 714 C C . VAL A 1 90 ? 16.709 -7.167 -12.660 1.00 97.38 90 VAL A C 1
ATOM 716 O O . VAL A 1 90 ? 16.500 -8.374 -12.749 1.00 97.38 90 VAL A O 1
ATOM 719 N N . ARG A 1 91 ? 17.276 -6.624 -11.576 1.00 97.56 91 ARG A N 1
ATOM 720 C CA . ARG A 1 91 ? 17.782 -7.407 -10.434 1.00 97.56 91 ARG A CA 1
ATOM 721 C C . ARG A 1 91 ? 16.670 -8.132 -9.680 1.00 97.56 91 ARG A C 1
ATOM 723 O O . ARG A 1 91 ? 16.914 -9.202 -9.132 1.00 97.56 91 ARG A O 1
ATOM 730 N N . PHE A 1 92 ? 15.454 -7.589 -9.677 1.00 97.00 92 PHE A N 1
ATOM 731 C CA . PHE A 1 92 ? 14.287 -8.292 -9.140 1.00 97.00 92 PHE A CA 1
ATOM 732 C C . PHE A 1 92 ? 13.970 -9.545 -9.966 1.00 97.00 92 PHE A C 1
ATOM 734 O O . PHE A 1 92 ? 13.722 -10.610 -9.406 1.00 97.00 92 PHE A O 1
ATOM 741 N N . PHE A 1 93 ? 14.047 -9.449 -11.297 1.00 95.94 93 PHE A N 1
ATOM 742 C CA . PHE A 1 93 ? 13.759 -10.568 -12.200 1.00 95.94 93 PHE A CA 1
ATOM 743 C C . PHE A 1 93 ? 14.840 -11.648 -12.153 1.00 95.94 93 PHE A C 1
ATOM 745 O O . PHE A 1 93 ? 14.502 -12.831 -12.224 1.00 95.94 93 PHE A O 1
ATOM 752 N N . THR A 1 94 ? 16.108 -11.259 -11.976 1.00 94.38 94 THR A N 1
ATOM 753 C CA . THR A 1 94 ? 17.232 -12.198 -11.824 1.00 94.38 94 THR A CA 1
ATOM 754 C C . THR A 1 94 ? 17.375 -12.767 -10.408 1.00 94.38 94 THR A C 1
ATOM 756 O O . THR A 1 94 ? 18.154 -13.696 -10.206 1.00 94.38 94 THR A O 1
ATOM 759 N N . GLY A 1 95 ? 16.621 -12.253 -9.428 1.00 93.88 95 GLY A N 1
ATOM 760 C CA . GLY A 1 95 ? 16.703 -12.670 -8.023 1.00 93.88 95 GLY A CA 1
ATOM 761 C C . GLY A 1 95 ? 17.918 -12.114 -7.267 1.00 93.88 95 GLY A C 1
ATOM 762 O O . GLY A 1 95 ? 18.237 -12.586 -6.181 1.00 93.88 95 GLY A O 1
ATOM 763 N N . GLU A 1 96 ? 18.605 -11.113 -7.821 1.00 96.12 96 GLU A N 1
ATOM 764 C CA . GLU A 1 96 ? 19.772 -10.449 -7.218 1.00 96.12 96 GLU A CA 1
ATOM 765 C C . GLU A 1 96 ? 19.413 -9.352 -6.203 1.00 96.12 96 GLU A C 1
ATOM 767 O O . GLU A 1 96 ? 20.305 -8.777 -5.566 1.00 96.12 96 GLU A O 1
ATOM 772 N N . ALA A 1 97 ? 18.136 -8.988 -6.108 1.00 96.88 97 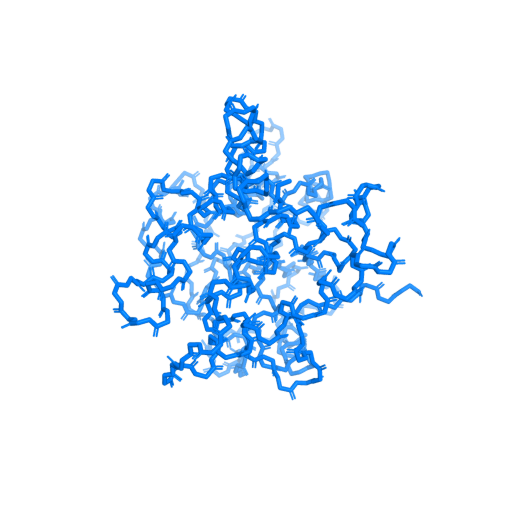ALA A N 1
ATOM 773 C CA . ALA A 1 97 ? 17.620 -8.029 -5.141 1.00 96.88 97 ALA A CA 1
ATOM 774 C C . ALA A 1 97 ? 16.195 -8.406 -4.725 1.00 96.88 97 ALA A C 1
ATOM 776 O O . ALA A 1 97 ? 15.388 -8.801 -5.567 1.00 96.88 97 ALA A O 1
ATOM 777 N N . ASP A 1 98 ? 15.884 -8.221 -3.444 1.00 96.50 98 ASP A N 1
ATOM 778 C CA . ASP A 1 98 ? 14.521 -8.317 -2.931 1.00 96.50 98 ASP A CA 1
ATOM 779 C C . ASP A 1 98 ? 13.827 -6.938 -3.012 1.00 96.50 98 ASP A C 1
ATOM 781 O O . ASP A 1 98 ? 14.384 -5.938 -2.536 1.00 96.50 98 ASP A O 1
ATOM 785 N N . PRO A 1 99 ? 12.633 -6.829 -3.627 1.00 96.69 99 PRO A N 1
ATOM 786 C CA . PRO A 1 99 ? 11.968 -5.537 -3.771 1.00 96.69 99 PRO A CA 1
ATOM 787 C C . PRO A 1 99 ? 11.528 -4.908 -2.444 1.00 96.69 99 PRO A C 1
ATOM 789 O O . PRO A 1 99 ? 11.558 -3.680 -2.316 1.00 96.69 99 PRO A O 1
ATOM 792 N N . LEU A 1 100 ? 11.143 -5.717 -1.450 1.00 94.38 100 LEU A N 1
ATOM 793 C CA . LEU A 1 100 ? 10.729 -5.213 -0.144 1.00 94.38 100 LEU A CA 1
ATOM 794 C C . LEU A 1 100 ? 11.932 -4.648 0.613 1.00 94.38 100 LEU A C 1
ATOM 796 O O . LEU A 1 100 ? 11.845 -3.538 1.133 1.00 94.38 100 LEU A O 1
ATOM 800 N N . GLU A 1 101 ? 13.070 -5.341 0.617 1.00 94.88 101 GLU A N 1
ATOM 801 C CA . GLU A 1 101 ? 14.313 -4.837 1.216 1.00 94.88 101 GLU A CA 1
ATOM 802 C C . GLU A 1 101 ? 14.733 -3.488 0.609 1.00 94.88 101 GLU A C 1
ATOM 804 O O . GLU A 1 101 ? 15.077 -2.550 1.337 1.00 94.88 101 GLU A O 1
ATOM 809 N N . VAL A 1 102 ? 14.631 -3.342 -0.718 1.00 97.31 102 VAL A N 1
ATOM 810 C CA . VAL A 1 102 ? 14.942 -2.087 -1.427 1.00 97.31 102 VAL A CA 1
ATOM 811 C C . VAL A 1 102 ? 14.034 -0.926 -0.991 1.00 97.31 102 VAL A C 1
ATOM 813 O O . VAL A 1 102 ? 14.504 0.213 -0.857 1.00 97.31 102 VAL A O 1
ATOM 816 N N . LEU A 1 103 ? 12.746 -1.189 -0.755 1.00 94.69 103 LEU A N 1
ATOM 817 C CA . LEU A 1 103 ? 11.780 -0.186 -0.290 1.00 94.69 103 LEU A CA 1
ATOM 818 C C . LEU A 1 103 ? 11.848 0.064 1.227 1.00 94.69 103 LEU A C 1
ATOM 820 O O . LEU A 1 103 ? 11.505 1.151 1.686 1.00 94.69 103 LEU A O 1
ATOM 824 N N . MET A 1 104 ? 12.329 -0.891 2.019 1.00 89.56 104 MET A N 1
ATOM 825 C CA . MET A 1 104 ? 12.496 -0.724 3.467 1.00 89.56 104 MET A CA 1
ATOM 826 C C . MET A 1 104 ? 13.752 0.075 3.834 1.00 89.56 104 MET A C 1
ATOM 828 O O . MET A 1 104 ? 13.791 0.717 4.888 1.00 89.56 104 MET A O 1
ATOM 832 N N . ALA A 1 105 ? 14.770 0.081 2.969 1.00 93.25 105 ALA A N 1
ATOM 833 C CA . ALA A 1 105 ? 16.001 0.829 3.206 1.00 93.25 105 ALA A CA 1
ATOM 834 C C . ALA A 1 105 ? 15.733 2.329 3.450 1.00 93.25 105 ALA A C 1
ATOM 836 O O . ALA A 1 105 ? 14.940 2.965 2.751 1.00 93.25 105 ALA A O 1
ATOM 837 N N . ASP A 1 106 ? 16.415 2.905 4.442 1.00 92.81 106 ASP A N 1
ATOM 838 C CA . ASP A 1 106 ? 16.301 4.316 4.851 1.00 92.81 106 ASP A CA 1
ATOM 839 C C . ASP A 1 106 ? 14.867 4.785 5.161 1.00 92.81 106 ASP A C 1
ATOM 841 O O . ASP A 1 106 ? 14.552 5.971 5.043 1.00 92.81 106 ASP A O 1
ATOM 845 N N . ASN A 1 107 ? 13.986 3.852 5.546 1.00 88.50 107 ASN A N 1
ATOM 846 C CA . ASN A 1 107 ? 12.585 4.115 5.872 1.00 88.50 107 ASN A CA 1
ATOM 847 C C . ASN A 1 107 ? 11.788 4.765 4.718 1.00 88.50 107 ASN A C 1
ATOM 849 O O . ASN A 1 107 ? 10.824 5.500 4.955 1.00 88.50 107 ASN A O 1
ATOM 853 N N . ILE A 1 108 ? 12.196 4.539 3.459 1.00 93.56 108 ILE A N 1
ATOM 854 C CA . ILE A 1 108 ? 11.600 5.245 2.318 1.00 93.56 108 ILE A CA 1
ATOM 855 C C . ILE A 1 108 ? 10.135 4.861 2.096 1.00 93.56 108 ILE A C 1
ATOM 857 O O . ILE A 1 108 ? 9.327 5.738 1.799 1.00 93.56 108 ILE A O 1
ATOM 861 N N . LEU A 1 109 ? 9.778 3.591 2.317 1.00 89.06 109 LEU A N 1
ATOM 862 C CA . LEU A 1 109 ? 8.401 3.116 2.195 1.00 89.06 109 LEU A CA 1
ATOM 863 C C . LEU A 1 109 ? 7.457 3.830 3.172 1.00 89.06 109 LEU A C 1
ATOM 865 O O . LEU A 1 109 ? 6.378 4.255 2.776 1.00 89.06 109 LEU A O 1
ATOM 869 N N . MET A 1 110 ? 7.882 4.038 4.422 1.00 84.69 110 MET A N 1
ATOM 870 C CA . MET A 1 110 ? 7.088 4.778 5.408 1.00 84.69 110 MET A CA 1
ATOM 871 C C . MET A 1 110 ? 6.898 6.240 4.993 1.00 84.69 110 MET A C 1
ATOM 873 O O . MET A 1 110 ? 5.777 6.732 5.003 1.00 84.69 110 MET A O 1
ATOM 877 N N . ARG A 1 111 ? 7.968 6.918 4.558 1.00 89.69 111 ARG A N 1
ATOM 878 C CA . ARG A 1 111 ? 7.876 8.305 4.067 1.00 89.69 111 ARG A CA 1
ATOM 879 C C . ARG A 1 111 ? 6.991 8.426 2.823 1.00 89.69 111 ARG A C 1
ATOM 881 O O . ARG A 1 111 ? 6.366 9.460 2.617 1.00 89.69 111 ARG A O 1
ATOM 888 N N . MET A 1 112 ? 6.968 7.393 1.979 1.00 89.81 112 MET A N 1
ATOM 889 C CA . MET A 1 112 ? 6.079 7.314 0.821 1.00 89.81 112 MET A CA 1
ATOM 890 C C . MET A 1 112 ? 4.619 7.214 1.272 1.00 89.81 112 MET A C 1
ATOM 892 O O . MET A 1 112 ? 3.806 7.999 0.795 1.00 89.81 112 MET A O 1
ATOM 896 N N . TYR A 1 113 ? 4.310 6.343 2.241 1.00 86.25 113 TYR A N 1
ATOM 897 C CA . TYR A 1 113 ? 2.966 6.253 2.816 1.00 86.25 113 TYR A CA 1
ATOM 898 C C . TYR A 1 113 ? 2.511 7.555 3.474 1.00 86.25 113 TYR A C 1
ATOM 900 O O . TYR A 1 113 ? 1.381 7.974 3.239 1.00 86.25 113 TYR A O 1
ATOM 908 N N . ASP A 1 114 ? 3.383 8.225 4.232 1.00 83.75 114 ASP A N 1
ATOM 909 C CA . ASP A 1 114 ? 3.071 9.525 4.838 1.00 83.75 114 ASP A CA 1
ATOM 910 C C . ASP A 1 114 ? 2.702 10.566 3.766 1.00 83.75 114 ASP A C 1
ATOM 912 O O . ASP A 1 114 ? 1.779 11.349 3.959 1.00 83.75 114 ASP A O 1
ATOM 916 N N . PHE A 1 115 ? 3.377 10.541 2.609 1.00 84.19 115 PHE A N 1
ATOM 917 C CA . PHE A 1 115 ? 3.055 11.414 1.479 1.00 84.19 115 PHE A CA 1
ATOM 918 C C . PHE A 1 115 ? 1.767 11.015 0.750 1.00 84.19 115 PHE A C 1
ATOM 920 O O . PHE A 1 115 ? 1.093 11.881 0.204 1.00 84.19 115 PHE A O 1
ATOM 927 N N . THR A 1 116 ? 1.426 9.728 0.653 1.00 78.31 116 THR A N 1
ATOM 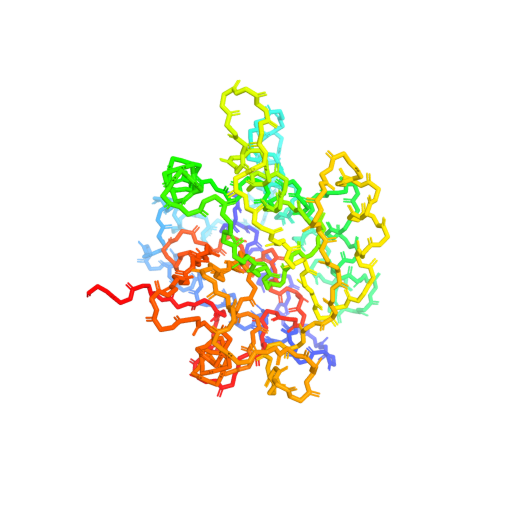928 C CA . THR A 1 116 ? 0.201 9.304 -0.049 1.00 78.31 116 THR A CA 1
ATOM 929 C C . THR A 1 116 ? -1.043 9.403 0.830 1.00 78.31 116 THR A C 1
ATOM 931 O O . THR A 1 116 ? -2.145 9.578 0.310 1.00 78.31 116 THR A O 1
ATOM 934 N N . ASN A 1 117 ? -0.886 9.350 2.154 1.00 77.12 117 ASN A N 1
ATOM 935 C CA . ASN A 1 117 ? -1.978 9.374 3.128 1.00 77.12 117 ASN A CA 1
ATOM 936 C C . ASN A 1 117 ? -2.364 10.806 3.530 1.00 77.12 117 ASN A C 1
ATOM 938 O O . ASN A 1 117 ? -2.399 11.154 4.707 1.00 77.12 117 ASN A O 1
ATOM 942 N N . ASN A 1 118 ? -2.715 11.630 2.539 1.00 74.75 118 ASN A N 1
ATOM 943 C CA . ASN A 1 118 ? -3.060 13.047 2.735 1.00 74.75 118 ASN A CA 1
ATOM 944 C C . ASN A 1 118 ? -4.555 13.308 2.983 1.00 74.75 118 ASN A C 1
ATOM 946 O O . ASN A 1 118 ? -5.010 14.448 2.881 1.00 74.75 118 ASN A O 1
ATOM 950 N N . ALA A 1 119 ? -5.353 12.274 3.257 1.00 77.31 119 ALA A N 1
ATOM 951 C CA . ALA A 1 119 ? -6.764 12.467 3.567 1.00 77.31 119 ALA A CA 1
ATOM 952 C C . ALA A 1 119 ? -6.903 13.193 4.914 1.00 77.31 119 ALA A C 1
ATOM 954 O O . ALA A 1 119 ? -6.453 12.675 5.936 1.00 77.31 119 ALA A O 1
ATOM 955 N N . ASP A 1 120 ? -7.551 14.362 4.942 1.00 83.44 120 ASP A N 1
ATOM 956 C CA . ASP A 1 120 ? -7.892 15.022 6.205 1.00 83.44 120 ASP A CA 1
ATOM 957 C C . ASP A 1 120 ? -9.025 14.255 6.899 1.00 83.44 120 ASP A C 1
ATOM 959 O O . ASP A 1 120 ? -10.203 14.358 6.554 1.00 83.44 120 ASP A O 1
ATOM 963 N N . HIS A 1 121 ? -8.635 13.436 7.870 1.00 86.94 121 HIS A N 1
ATOM 964 C CA . HIS A 1 121 ? -9.524 12.607 8.676 1.00 86.94 121 HIS A CA 1
ATOM 965 C C . HIS A 1 121 ? -9.637 13.107 10.120 1.00 86.94 121 HIS A C 1
ATOM 967 O O . HIS A 1 121 ? -10.467 12.609 10.885 1.00 86.94 121 HIS A O 1
ATOM 973 N N . LEU A 1 122 ? -8.834 14.105 10.502 1.00 89.00 122 LEU A N 1
ATOM 974 C CA . LEU A 1 122 ? -8.675 14.519 11.894 1.00 89.00 122 LEU A CA 1
ATOM 975 C C . LEU A 1 122 ? -9.976 15.100 12.437 1.00 89.00 122 LEU A C 1
ATOM 977 O O . LEU A 1 122 ? -10.460 14.658 13.476 1.00 89.00 122 LEU A O 1
ATOM 981 N N . HIS A 1 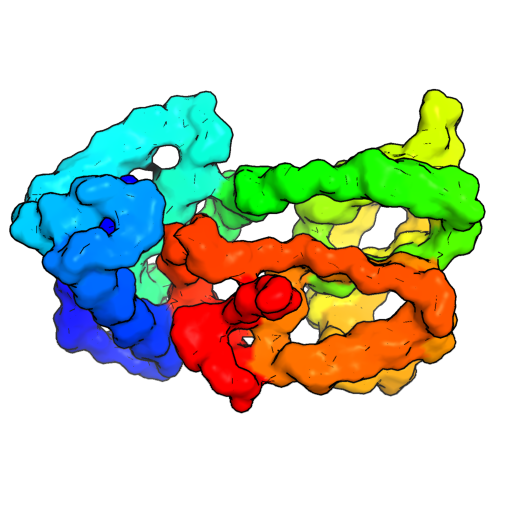123 ? -10.601 16.017 11.692 1.00 91.25 123 HIS A N 1
ATOM 982 C CA . HIS A 1 123 ? -11.848 16.644 12.129 1.00 91.25 123 HIS A CA 1
ATOM 983 C C . HIS A 1 123 ? -12.972 15.619 12.344 1.00 91.25 123 HIS A C 1
ATOM 985 O O . HIS A 1 123 ? -13.690 15.670 13.345 1.00 91.25 123 HIS A O 1
ATOM 991 N N . PHE A 1 124 ? -13.096 14.646 11.436 1.00 92.06 124 PHE A N 1
ATOM 992 C CA . PHE A 1 124 ? -14.074 13.566 11.556 1.00 92.06 124 PHE A CA 1
ATOM 993 C C . PHE A 1 124 ? -13.841 12.720 12.814 1.00 92.06 124 PHE A C 1
ATOM 995 O O . PHE A 1 124 ? -14.789 12.451 13.557 1.00 92.06 124 PHE A O 1
ATOM 1002 N N . LEU A 1 125 ? -12.592 12.323 13.071 1.00 93.62 125 LEU A N 1
ATOM 1003 C CA . LEU A 1 125 ? -12.243 11.510 14.235 1.00 93.62 125 LEU A CA 1
ATOM 1004 C C . LEU A 1 125 ? -12.445 12.260 15.547 1.00 93.62 125 LEU A C 1
ATOM 1006 O O . LEU A 1 125 ? -13.000 11.690 16.484 1.00 93.62 125 LEU A O 1
ATOM 1010 N N . THR A 1 126 ? -12.072 13.537 15.608 1.00 94.12 126 THR A N 1
ATOM 1011 C CA . THR A 1 126 ? -12.292 14.375 16.790 1.00 94.12 126 THR A CA 1
ATOM 1012 C C . THR A 1 126 ? -13.784 14.491 17.108 1.00 94.12 126 THR A C 1
ATOM 1014 O O . THR A 1 126 ? -14.191 14.255 18.246 1.00 94.12 126 THR A O 1
ATOM 1017 N N . LEU A 1 127 ? -14.634 14.755 16.106 1.00 94.56 127 LEU A N 1
ATOM 1018 C CA . LEU A 1 127 ? -16.091 14.783 16.290 1.00 94.56 127 LEU A CA 1
ATOM 1019 C C . LEU A 1 127 ? -16.649 13.435 16.766 1.00 94.56 127 LEU A C 1
ATOM 1021 O O . LEU A 1 127 ? -17.552 13.395 17.606 1.00 94.56 127 LEU A O 1
ATOM 1025 N N . LEU A 1 128 ? -16.125 12.327 16.238 1.00 94.69 128 LEU A N 1
ATOM 1026 C CA . LEU A 1 128 ? -16.548 10.989 16.637 1.00 94.69 128 LEU A CA 1
ATOM 1027 C C . LEU A 1 128 ? -16.143 10.675 18.085 1.00 94.69 128 LEU A C 1
ATOM 1029 O O . LEU A 1 128 ? -16.979 10.193 18.851 1.00 94.69 128 LEU A O 1
ATOM 1033 N N . GLY A 1 129 ? -14.914 11.026 18.472 1.00 95.62 129 GLY A N 1
ATOM 1034 C CA . GLY A 1 129 ? -14.415 10.912 19.841 1.00 95.62 129 GLY A CA 1
ATOM 1035 C C . GLY A 1 129 ? -15.250 11.726 20.832 1.00 95.62 129 GLY A C 1
ATOM 1036 O O . GLY A 1 129 ? -15.659 11.196 21.860 1.00 95.62 129 GLY A O 1
ATOM 1037 N N . HIS A 1 130 ? -15.617 12.967 20.495 1.00 95.44 130 HIS A N 1
ATOM 1038 C CA . HIS A 1 130 ? -16.529 13.766 21.325 1.00 95.44 130 HIS A CA 1
ATOM 1039 C C . HIS A 1 130 ? -17.921 13.143 21.456 1.00 95.44 130 HIS A C 1
ATOM 1041 O O . HIS A 1 130 ? -18.523 13.188 22.529 1.00 95.44 130 HIS A O 1
ATOM 1047 N N . LYS A 1 131 ? -18.449 12.561 20.374 1.00 95.88 131 LYS A N 1
ATOM 1048 C CA . LYS A 1 131 ? -19.769 11.922 20.380 1.00 95.88 131 LYS A CA 1
ATOM 1049 C C . LYS A 1 131 ? -19.792 10.650 21.235 1.00 95.88 131 LYS A C 1
ATOM 1051 O O . LYS A 1 131 ? -20.801 10.387 21.889 1.00 95.88 131 LYS A O 1
ATOM 1056 N N . LYS A 1 132 ? -18.725 9.845 21.203 1.00 96.75 132 LYS A N 1
ATOM 1057 C CA . LYS A 1 132 ? -18.619 8.579 21.943 1.00 96.75 132 LYS A CA 1
ATOM 1058 C C . LYS A 1 132 ? -17.197 8.391 22.503 1.00 96.75 132 LYS A C 1
ATOM 1060 O O . LYS A 1 132 ? -16.440 7.581 21.973 1.00 96.75 132 LYS A O 1
ATOM 1065 N N . PRO A 1 133 ? -16.839 9.056 23.618 1.00 96.31 133 PRO A N 1
ATOM 1066 C CA . PRO A 1 133 ? -15.476 9.024 24.168 1.00 96.31 133 PRO A CA 1
ATOM 1067 C C . PRO A 1 133 ? -15.083 7.671 24.781 1.00 96.31 133 PRO A C 1
ATOM 1069 O O . PRO A 1 133 ? -13.950 7.476 25.204 1.00 96.31 133 PRO A O 1
ATOM 1072 N N . THR A 1 134 ? -16.014 6.719 24.836 1.00 97.19 134 THR A N 1
ATOM 1073 C CA . THR A 1 134 ? -15.799 5.338 25.287 1.00 97.19 134 THR A CA 1
ATOM 1074 C C . THR A 1 134 ? -15.799 4.335 24.134 1.00 97.19 134 THR A C 1
ATOM 1076 O O . THR A 1 134 ? -15.874 3.133 24.377 1.00 97.19 134 THR A O 1
ATOM 1079 N N . MET A 1 135 ? -15.729 4.806 22.884 1.00 97.94 135 MET A N 1
ATOM 1080 C CA . MET A 1 135 ? -15.809 3.938 21.714 1.00 97.94 135 MET A CA 1
ATOM 1081 C C . MET A 1 135 ? -14.705 2.878 21.682 1.00 97.94 135 MET A C 1
ATOM 1083 O O . MET A 1 135 ? -13.572 3.128 22.108 1.00 97.94 135 MET A O 1
ATOM 1087 N N . ARG A 1 136 ? -15.042 1.704 21.147 1.00 98.62 136 ARG A N 1
ATOM 1088 C CA . ARG A 1 136 ? -14.076 0.647 20.825 1.00 98.62 136 ARG A CA 1
ATOM 1089 C C . ARG A 1 136 ? -13.622 0.803 19.380 1.00 98.62 136 ARG A C 1
ATOM 1091 O O . ARG A 1 136 ? -14.439 0.701 18.463 1.00 98.62 136 ARG A O 1
ATOM 1098 N N . VAL A 1 137 ? -12.331 1.050 19.193 1.00 98.62 137 VAL A N 1
ATOM 1099 C CA . VAL A 1 137 ? -11.701 1.237 17.884 1.00 98.62 137 VAL A CA 1
ATOM 1100 C C . VAL A 1 137 ? -10.907 -0.013 17.520 1.00 98.62 137 VAL A C 1
ATOM 1102 O O . VAL A 1 137 ? -10.194 -0.543 18.366 1.00 98.62 137 VAL A O 1
ATOM 1105 N N . LEU A 1 138 ? -11.012 -0.467 16.275 1.00 98.75 138 LEU A N 1
ATOM 1106 C CA . LEU A 1 138 ? -10.135 -1.476 15.678 1.00 98.75 138 LEU A CA 1
ATOM 1107 C C . LEU A 1 138 ? -9.429 -0.868 14.473 1.00 98.75 138 LEU A C 1
ATOM 1109 O O . LEU A 1 138 ? -10.092 -0.372 13.568 1.00 98.75 138 LEU A O 1
ATOM 1113 N N . GLU A 1 139 ? -8.108 -0.956 14.426 1.00 98.38 139 GLU A N 1
ATOM 1114 C CA . GLU A 1 139 ? -7.317 -0.655 13.235 1.00 98.38 139 GLU A CA 1
ATOM 1115 C C . GLU A 1 139 ? -6.844 -1.966 12.600 1.00 98.38 139 GLU A C 1
ATOM 1117 O O . GLU A 1 139 ? -6.126 -2.740 13.236 1.00 98.38 139 GLU A O 1
ATOM 1122 N N . ILE A 1 140 ? -7.273 -2.228 11.363 1.00 98.50 140 ILE A N 1
ATOM 1123 C CA . ILE A 1 140 ? -6.915 -3.410 10.570 1.00 98.50 140 ILE A CA 1
ATOM 1124 C C . ILE A 1 140 ? -5.754 -3.054 9.645 1.00 98.50 140 ILE A C 1
ATOM 1126 O O . ILE A 1 140 ? -5.894 -2.162 8.801 1.00 98.50 140 ILE A O 1
ATOM 1130 N N . GLY A 1 141 ? -4.650 -3.794 9.767 1.00 96.06 141 GLY A N 1
ATOM 1131 C CA . GLY A 1 141 ? -3.449 -3.575 8.961 1.00 96.06 141 GLY A CA 1
ATOM 1132 C C . GLY A 1 141 ? -2.690 -2.328 9.389 1.00 96.06 141 GLY A C 1
ATOM 1133 O O . GLY A 1 141 ? -2.284 -1.529 8.551 1.00 96.06 141 GLY A O 1
ATOM 1134 N N . ALA A 1 142 ? -2.541 -2.134 10.699 1.00 94.81 142 ALA A N 1
ATOM 1135 C CA . ALA A 1 142 ? -1.883 -0.962 11.259 1.00 94.81 142 ALA A CA 1
ATOM 1136 C C . ALA A 1 142 ? -0.386 -0.884 10.884 1.00 94.81 142 ALA A C 1
ATOM 1138 O O . ALA A 1 142 ? 0.214 0.192 10.943 1.00 94.81 142 ALA A O 1
ATOM 1139 N N . GLY A 1 143 ? 0.237 -2.001 10.477 1.00 91.06 143 GLY A N 1
ATOM 1140 C CA . GLY A 1 143 ? 1.602 -2.032 9.958 1.00 91.06 143 GLY A CA 1
ATOM 1141 C C . GLY A 1 143 ? 2.601 -1.447 10.951 1.00 91.06 143 GLY A C 1
ATOM 1142 O O . GLY A 1 143 ? 2.663 -1.877 12.098 1.00 91.06 143 GLY A O 1
ATOM 1143 N N . THR A 1 144 ? 3.368 -0.436 10.537 1.00 87.25 144 THR A N 1
ATOM 1144 C CA . THR A 1 144 ? 4.328 0.307 11.382 1.00 87.25 144 THR A CA 1
ATOM 1145 C C . THR A 1 144 ? 3.695 1.444 12.203 1.00 87.25 144 THR A C 1
ATOM 1147 O O . THR A 1 144 ? 4.399 2.188 12.900 1.00 87.25 144 THR A O 1
ATOM 1150 N N . GLY A 1 145 ? 2.375 1.614 12.114 1.00 90.00 145 GLY A N 1
ATOM 1151 C CA . GLY A 1 145 ? 1.604 2.606 12.854 1.00 90.00 145 GLY A CA 1
ATOM 1152 C C . GLY A 1 145 ? 1.680 4.011 12.262 1.00 90.00 145 GLY A C 1
ATOM 1153 O O . GLY A 1 145 ? 1.628 4.990 13.004 1.00 90.00 145 GLY A O 1
ATOM 1154 N N . GLY A 1 146 ? 1.869 4.141 10.945 1.00 87.88 146 GLY A N 1
ATOM 1155 C CA . GLY A 1 146 ? 1.825 5.443 10.262 1.00 87.88 146 GLY A CA 1
ATOM 1156 C C . GLY A 1 146 ? 0.503 6.163 10.536 1.00 87.88 146 GLY A C 1
ATOM 1157 O O . GLY A 1 146 ? 0.493 7.246 11.117 1.00 87.88 146 GLY A O 1
ATOM 1158 N N . THR A 1 147 ? -0.609 5.492 10.241 1.00 89.38 147 THR A N 1
ATOM 1159 C CA . THR A 1 147 ? -1.962 6.011 10.469 1.00 89.38 147 THR A CA 1
ATOM 1160 C C . THR A 1 147 ? -2.317 6.076 11.955 1.00 89.38 147 THR A C 1
ATOM 1162 O O . THR A 1 147 ? -2.854 7.075 12.429 1.00 89.38 147 THR A O 1
ATOM 1165 N N . THR A 1 148 ? -1.933 5.077 12.751 1.00 93.88 148 THR A N 1
ATOM 1166 C CA . THR A 1 148 ? -2.092 5.121 14.213 1.00 93.88 148 THR A CA 1
ATOM 1167 C C . THR A 1 148 ? -1.504 6.402 14.829 1.00 93.88 148 THR A C 1
ATOM 1169 O O . THR A 1 148 ? -2.092 6.989 15.740 1.00 93.88 148 THR A O 1
ATOM 1172 N N . ALA A 1 149 ? -0.360 6.875 14.317 1.00 92.00 149 ALA A N 1
ATOM 1173 C CA . ALA A 1 149 ? 0.310 8.074 14.812 1.00 92.00 149 ALA A CA 1
ATOM 1174 C C . ALA A 1 149 ? -0.437 9.384 14.517 1.00 92.00 149 ALA A C 1
ATOM 1176 O O . ALA A 1 149 ? -0.164 10.373 15.195 1.00 92.00 149 ALA A O 1
ATOM 1177 N N . THR A 1 150 ? -1.374 9.402 13.565 1.00 90.06 150 THR A N 1
ATOM 1178 C CA . THR A 1 150 ? -2.256 10.552 13.298 1.00 90.06 150 THR A CA 1
ATOM 1179 C C . THR A 1 150 ? -3.591 10.423 14.032 1.00 90.06 150 THR A C 1
ATOM 1181 O O . THR A 1 150 ? -4.106 11.409 14.561 1.00 90.06 150 THR A O 1
ATOM 1184 N N . ILE A 1 151 ? -4.120 9.200 14.145 1.00 92.31 151 ILE A N 1
ATOM 1185 C CA . ILE A 1 151 ? -5.405 8.907 14.793 1.00 92.31 151 ILE A CA 1
ATOM 1186 C C . ILE A 1 151 ? -5.349 9.139 16.304 1.00 92.31 151 ILE A C 1
ATOM 1188 O O . ILE A 1 151 ? -6.216 9.812 16.864 1.00 92.31 151 ILE A O 1
ATOM 1192 N N . LEU A 1 152 ? -4.351 8.575 16.989 1.00 95.31 152 LEU A N 1
ATOM 1193 C CA . LEU A 1 152 ? -4.295 8.624 18.449 1.00 95.31 152 LEU A CA 1
ATOM 1194 C C . LEU A 1 152 ? -4.232 10.061 19.011 1.00 95.31 152 LEU A C 1
ATOM 1196 O O . LEU A 1 152 ? -4.921 10.315 20.004 1.00 95.31 152 LEU A O 1
ATOM 1200 N N . PRO A 1 153 ? -3.480 11.013 18.413 1.00 93.44 153 PRO A N 1
ATOM 1201 C CA . PRO A 1 153 ? -3.581 12.428 18.770 1.00 93.44 153 PRO A CA 1
ATOM 1202 C C . PRO A 1 153 ? -4.972 13.031 18.534 1.00 93.44 153 PRO A C 1
ATOM 1204 O O . PRO A 1 153 ? -5.449 13.781 19.380 1.00 93.44 153 PRO A O 1
ATOM 1207 N N . ALA A 1 154 ? -5.635 12.698 17.418 1.00 93.19 154 ALA A N 1
ATOM 1208 C CA . ALA A 1 154 ? -6.957 13.235 17.069 1.00 93.19 154 ALA A CA 1
ATOM 1209 C C . ALA A 1 154 ? -8.066 12.790 18.037 1.00 93.19 154 ALA A C 1
ATOM 1211 O O . ALA A 1 154 ? -9.093 13.458 18.173 1.00 93.19 154 ALA A O 1
ATOM 1212 N N . LEU A 1 155 ? -7.849 11.662 18.721 1.00 95.69 155 LEU A N 1
ATOM 1213 C CA . LEU A 1 155 ? -8.729 11.107 19.745 1.00 95.69 155 LEU A CA 1
ATOM 1214 C C . LEU A 1 155 ? -8.312 11.517 21.169 1.00 95.69 155 LEU A C 1
ATOM 1216 O O . LEU A 1 155 ? -8.472 10.744 22.121 1.00 95.69 155 LEU A O 1
ATOM 1220 N N . ARG A 1 156 ? -7.796 12.740 21.326 1.00 94.94 156 ARG A N 1
ATOM 1221 C CA . ARG A 1 156 ? -7.620 13.418 22.616 1.00 94.94 156 ARG A CA 1
ATOM 1222 C C . ARG A 1 156 ? -8.415 14.721 22.656 1.00 94.94 156 ARG A C 1
ATOM 1224 O O . ARG A 1 156 ? -8.525 15.403 21.643 1.00 94.94 156 ARG A O 1
ATOM 1231 N N . SER A 1 157 ? -8.972 15.059 23.815 1.00 92.81 157 SER A N 1
ATOM 1232 C CA . SER A 1 157 ? -9.610 16.360 24.029 1.00 92.81 157 SER A CA 1
ATOM 1233 C C . SER A 1 157 ? -8.564 17.479 24.066 1.00 92.81 157 SER A C 1
ATOM 1235 O O . SER A 1 157 ? -7.373 17.216 24.243 1.00 92.81 157 SER A O 1
ATOM 1237 N N . ASP A 1 158 ? -9.005 18.738 24.008 1.00 90.19 158 ASP A N 1
ATOM 1238 C CA . ASP A 1 158 ? -8.132 19.913 24.184 1.00 90.19 158 ASP A CA 1
ATOM 1239 C C . ASP A 1 158 ? -7.383 19.912 25.532 1.00 90.19 158 ASP A C 1
ATOM 1241 O O . ASP A 1 158 ? -6.357 20.571 25.689 1.00 90.19 158 ASP A O 1
ATOM 1245 N N . GLN A 1 159 ? -7.887 19.158 26.514 1.00 92.25 159 GLN A N 1
ATOM 1246 C CA . GLN A 1 159 ? -7.283 18.982 27.838 1.00 92.25 159 GLN A CA 1
ATOM 1247 C C . GLN A 1 159 ? -6.361 17.750 27.908 1.00 92.25 159 GLN A C 1
ATOM 1249 O O . GLN A 1 159 ? -5.808 17.443 28.962 1.00 92.25 159 GLN A O 1
ATOM 1254 N N . GLY A 1 160 ? -6.180 17.039 26.791 1.00 91.88 160 GLY A N 1
ATOM 1255 C CA . GLY A 1 160 ? -5.346 15.845 26.678 1.00 91.88 160 GLY A CA 1
ATOM 1256 C C . GLY A 1 160 ? -6.023 14.549 27.127 1.00 91.88 160 GLY A C 1
ATOM 1257 O O . GLY A 1 160 ? -5.355 13.514 27.190 1.00 91.88 160 GLY A O 1
ATOM 1258 N N . GLU A 1 161 ? -7.324 14.572 27.427 1.00 94.50 161 GLU A N 1
ATOM 1259 C CA . GLU A 1 161 ? -8.063 13.386 27.867 1.00 94.50 161 GLU A CA 1
ATOM 1260 C C . GLU A 1 161 ? -8.324 12.443 26.695 1.00 94.50 161 GLU A C 1
ATOM 1262 O O . GLU A 1 161 ? -8.671 12.867 25.595 1.00 94.50 161 GLU A O 1
ATOM 1267 N N . ARG A 1 162 ? -8.195 11.140 26.935 1.00 96.75 162 ARG A N 1
ATOM 1268 C CA . ARG A 1 162 ? -8.458 10.108 25.931 1.00 96.75 162 ARG A CA 1
ATOM 1269 C C . ARG A 1 162 ? -9.944 10.073 25.555 1.00 96.75 162 ARG A C 1
ATOM 1271 O O . ARG A 1 162 ? -10.787 9.920 26.432 1.00 96.75 162 ARG A O 1
ATOM 1278 N N . MET A 1 163 ? -10.250 10.115 24.258 1.00 97.38 163 MET A N 1
ATOM 1279 C CA . MET A 1 163 ? -11.618 10.060 23.711 1.00 97.38 163 MET A CA 1
ATOM 1280 C C . MET A 1 163 ? -11.944 8.712 23.047 1.00 97.38 163 MET A C 1
ATOM 1282 O O . MET A 1 163 ? -12.652 8.647 22.043 1.00 97.38 163 MET A O 1
ATOM 1286 N N . TYR A 1 164 ? -11.408 7.628 23.603 1.00 97.75 164 TYR A N 1
ATOM 1287 C CA . TYR A 1 164 ? -11.767 6.252 23.266 1.00 97.75 164 TYR A CA 1
ATOM 1288 C C . TYR A 1 164 ? -11.690 5.357 24.511 1.00 97.75 164 TYR A C 1
ATOM 1290 O O . TYR A 1 164 ? -10.949 5.635 25.464 1.00 97.75 164 TYR A O 1
ATOM 1298 N N . GLY A 1 165 ? -12.458 4.266 24.498 1.00 98.19 165 GLY A N 1
ATOM 1299 C CA . GLY A 1 165 ? -12.441 3.244 25.545 1.00 98.19 165 GLY A CA 1
ATOM 1300 C C . GLY A 1 165 ? -11.279 2.272 25.362 1.00 98.19 165 GLY A C 1
ATOM 1301 O O . GLY A 1 165 ? -10.453 2.133 26.262 1.00 98.19 165 GLY A O 1
ATOM 1302 N N . THR A 1 166 ? -11.195 1.677 24.169 1.00 98.38 166 THR A N 1
ATOM 1303 C CA . THR A 1 166 ? -10.149 0.726 23.760 1.00 98.38 166 THR A CA 1
ATOM 1304 C C . THR A 1 166 ? -9.753 0.995 22.312 1.00 98.38 166 THR A C 1
ATOM 1306 O O . THR A 1 166 ? -10.621 1.269 21.482 1.00 98.38 166 THR A O 1
ATOM 1309 N N . TYR A 1 167 ? -8.461 0.888 22.008 1.00 98.62 167 TYR A N 1
ATOM 1310 C CA . TYR A 1 167 ? -7.917 0.924 20.653 1.00 98.62 167 TYR A CA 1
ATOM 1311 C C . TYR A 1 167 ? -7.194 -0.389 20.358 1.00 98.62 167 TYR A C 1
ATOM 1313 O O . TYR A 1 167 ? -6.134 -0.657 20.916 1.00 98.62 167 TYR A O 1
ATOM 1321 N N . VAL A 1 168 ? -7.757 -1.222 19.492 1.00 98.56 168 VAL A N 1
ATOM 1322 C CA . VAL A 1 168 ? -7.138 -2.478 19.074 1.00 98.56 168 VAL A CA 1
ATOM 1323 C C . VAL A 1 168 ? -6.281 -2.213 17.843 1.00 98.56 168 VAL A C 1
ATOM 1325 O O . VAL A 1 168 ? -6.788 -2.018 16.742 1.00 98.56 168 VAL A O 1
ATOM 1328 N N . TYR A 1 169 ? -4.970 -2.204 18.050 1.00 98.56 169 TYR A N 1
ATOM 1329 C CA . TYR A 1 169 ? -3.955 -2.204 17.009 1.00 98.56 169 TYR A CA 1
ATOM 1330 C C . TYR A 1 169 ? -3.813 -3.625 16.469 1.00 98.56 169 TYR A C 1
ATOM 1332 O O . TYR A 1 169 ? -3.387 -4.523 17.205 1.00 98.56 169 TYR A O 1
ATOM 1340 N N . SER A 1 170 ? -4.151 -3.846 15.199 1.00 98.44 170 SER A N 1
ATOM 1341 C CA . SER A 1 170 ? -4.052 -5.176 14.604 1.00 98.44 170 SER A CA 1
ATOM 1342 C C . SER A 1 170 ? -3.343 -5.204 13.263 1.00 98.44 170 SER A C 1
ATOM 1344 O O . SER A 1 170 ? -3.388 -4.256 12.480 1.00 98.44 170 SER A O 1
ATOM 1346 N N . ASP A 1 171 ? -2.672 -6.320 13.013 1.00 97.38 171 ASP A N 1
ATOM 1347 C CA . ASP A 1 171 ? -1.981 -6.609 11.764 1.00 97.38 171 ASP A CA 1
ATOM 1348 C C . ASP A 1 171 ? -1.952 -8.127 11.538 1.00 97.38 171 ASP A C 1
ATOM 1350 O O . ASP A 1 171 ? -2.085 -8.899 12.494 1.00 97.38 171 ASP A O 1
ATOM 1354 N N . ILE A 1 172 ? -1.753 -8.567 10.294 1.00 95.06 172 ILE A N 1
ATOM 1355 C CA . ILE A 1 172 ? -1.593 -9.993 9.972 1.00 95.06 172 ILE A CA 1
ATOM 1356 C C . ILE A 1 172 ? -0.311 -10.569 10.595 1.00 95.06 172 ILE A C 1
ATOM 1358 O O . ILE A 1 172 ? -0.216 -11.773 10.833 1.00 95.06 172 ILE A O 1
ATOM 1362 N N . SER A 1 173 ? 0.672 -9.713 10.902 1.00 91.12 173 SER A N 1
ATOM 1363 C CA . SER A 1 173 ? 1.937 -10.096 11.522 1.00 91.12 173 SER A CA 1
ATOM 1364 C C . SER A 1 173 ? 2.194 -9.369 12.840 1.00 91.12 173 SER A C 1
ATOM 1366 O O . SER A 1 173 ? 2.185 -8.143 12.928 1.00 91.12 173 SER A O 1
ATOM 1368 N N . ALA A 1 174 ? 2.582 -10.132 13.865 1.00 92.25 174 ALA A N 1
ATOM 1369 C CA . ALA A 1 174 ? 3.057 -9.573 15.132 1.00 92.25 174 ALA A CA 1
ATOM 1370 C C . ALA A 1 174 ? 4.415 -8.848 15.020 1.00 92.25 174 ALA A C 1
ATOM 1372 O O . ALA A 1 174 ? 4.850 -8.212 15.985 1.00 92.25 174 ALA A O 1
ATOM 1373 N N . GLY A 1 175 ? 5.096 -8.932 13.868 1.00 88.81 175 GLY A N 1
ATOM 1374 C CA . GLY A 1 175 ? 6.434 -8.371 13.654 1.00 88.81 175 GLY A CA 1
ATOM 1375 C C . GLY A 1 175 ? 6.534 -6.865 13.917 1.00 88.81 175 GLY A C 1
ATOM 1376 O O . GLY A 1 175 ? 7.592 -6.381 14.311 1.00 88.81 175 GLY A O 1
ATOM 1377 N N . PHE A 1 176 ? 5.428 -6.130 13.788 1.00 86.94 176 PHE A N 1
ATOM 1378 C CA . PHE A 1 176 ? 5.404 -4.686 14.017 1.00 86.94 176 PHE A CA 1
ATOM 1379 C C . PHE A 1 176 ? 5.097 -4.277 15.465 1.00 86.94 176 PHE A C 1
ATOM 1381 O O . PHE A 1 176 ? 5.319 -3.125 15.846 1.00 86.94 176 PHE A O 1
ATOM 1388 N N . PHE A 1 177 ? 4.616 -5.196 16.310 1.00 93.69 177 PHE A N 1
ATOM 1389 C CA . PHE A 1 177 ? 4.054 -4.833 17.617 1.00 93.69 177 PHE A CA 1
ATOM 1390 C C . PHE A 1 177 ? 5.095 -4.310 18.600 1.00 93.69 177 PHE A C 1
ATOM 1392 O O . PHE A 1 177 ? 4.773 -3.459 19.423 1.00 93.69 177 PHE A O 1
ATOM 1399 N N . MET A 1 178 ? 6.337 -4.795 18.541 1.00 93.38 178 MET A N 1
ATOM 1400 C CA . MET A 1 178 ? 7.395 -4.300 19.426 1.00 93.38 178 MET A CA 1
ATOM 1401 C C . MET A 1 178 ? 7.703 -2.824 19.145 1.00 93.38 178 MET A C 1
ATOM 1403 O O . MET A 1 178 ? 7.716 -2.016 20.070 1.00 93.38 178 MET A O 1
ATOM 1407 N N . GLY A 1 179 ? 7.880 -2.468 17.868 1.00 90.62 179 GLY A N 1
ATOM 1408 C CA . GLY A 1 179 ? 8.100 -1.083 17.453 1.00 90.62 179 GLY A CA 1
ATOM 1409 C C . GLY A 1 179 ? 6.896 -0.191 17.755 1.00 90.62 179 GLY A C 1
ATOM 1410 O O . GLY A 1 179 ? 7.066 0.907 18.278 1.00 90.62 179 GLY A O 1
ATOM 1411 N N . ALA A 1 180 ? 5.678 -0.682 17.506 1.00 94.12 180 ALA A N 1
ATOM 1412 C CA . ALA A 1 180 ? 4.449 0.047 17.809 1.00 94.12 180 ALA A CA 1
ATOM 1413 C C . ALA A 1 180 ? 4.273 0.298 19.319 1.00 94.12 180 ALA A C 1
ATOM 1415 O O . ALA A 1 180 ? 3.972 1.420 19.718 1.00 94.12 180 ALA A O 1
ATOM 1416 N N . LYS A 1 181 ? 4.541 -0.701 20.173 1.00 96.44 181 LYS A N 1
ATOM 1417 C CA . LYS A 1 181 ? 4.487 -0.554 21.639 1.00 96.44 181 LYS A CA 1
ATOM 1418 C C . LYS A 1 181 ? 5.441 0.512 22.157 1.00 96.44 181 LYS A C 1
ATOM 1420 O O . LYS A 1 181 ? 5.048 1.281 23.026 1.00 96.44 181 LYS A O 1
ATOM 1425 N N . GLU A 1 182 ? 6.659 0.574 21.622 1.00 96.00 182 GLU A N 1
ATOM 1426 C CA . GLU A 1 182 ? 7.604 1.635 21.982 1.00 96.00 182 GLU A CA 1
ATOM 1427 C C . GLU A 1 182 ? 7.114 3.001 21.482 1.00 96.00 182 GLU A C 1
ATOM 1429 O O . GLU A 1 182 ? 7.078 3.968 22.241 1.00 96.00 182 GLU A O 1
ATOM 1434 N N . ARG A 1 183 ? 6.663 3.072 20.223 1.00 95.12 183 ARG A N 1
ATOM 1435 C CA . ARG A 1 183 ? 6.189 4.310 19.585 1.00 95.12 183 ARG A CA 1
ATOM 1436 C C . ARG A 1 183 ? 4.957 4.905 20.271 1.00 95.12 183 ARG A C 1
ATOM 1438 O O . ARG A 1 183 ? 4.840 6.125 20.350 1.00 95.12 183 ARG A O 1
ATOM 1445 N N . PHE A 1 184 ? 4.050 4.066 20.766 1.00 96.69 184 PHE A N 1
ATOM 1446 C CA . PHE A 1 184 ? 2.774 4.480 21.359 1.00 96.69 184 PHE A CA 1
ATOM 1447 C C . PHE A 1 184 ? 2.705 4.265 22.873 1.00 96.69 184 PHE A C 1
ATOM 1449 O O . PHE A 1 184 ? 1.614 4.257 23.439 1.00 96.69 184 PHE A O 1
ATOM 1456 N N . ARG A 1 185 ? 3.852 4.131 23.549 1.00 96.56 185 ARG A N 1
ATOM 1457 C CA . ARG A 1 185 ? 3.937 3.888 25.002 1.00 96.56 185 ARG A CA 1
ATOM 1458 C C . ARG A 1 185 ? 3.223 4.938 25.867 1.00 96.56 185 ARG A C 1
ATOM 1460 O O . ARG A 1 185 ? 2.769 4.618 26.961 1.00 96.56 185 ARG A O 1
ATOM 1467 N N . ASP A 1 186 ? 3.098 6.167 25.362 1.00 95.56 186 ASP A N 1
ATOM 1468 C CA . ASP A 1 186 ? 2.443 7.294 26.045 1.00 95.56 186 ASP A CA 1
ATOM 1469 C C . ASP A 1 186 ? 0.914 7.332 25.822 1.00 95.56 186 ASP A C 1
ATOM 1471 O O . ASP A 1 186 ? 0.229 8.268 26.250 1.00 95.56 186 ASP A O 1
ATOM 1475 N N . TYR A 1 187 ? 0.359 6.333 25.129 1.00 96.81 187 TYR A N 1
ATOM 1476 C CA . TYR A 1 187 ? -1.075 6.144 24.936 1.00 96.81 187 TYR A CA 1
ATOM 1477 C C . TYR A 1 187 ? -1.562 4.922 25.720 1.00 96.81 187 TYR A C 1
ATOM 1479 O O . TYR A 1 187 ? -0.941 3.862 25.738 1.00 96.81 187 TYR A O 1
ATOM 1487 N N . HIS A 1 188 ? -2.707 5.071 26.381 1.00 96.19 188 HIS A N 1
ATOM 1488 C CA . HIS A 1 188 ? -3.281 4.048 27.254 1.00 96.19 188 HIS A CA 1
ATOM 1489 C C . HIS A 1 188 ? -4.502 3.384 26.620 1.00 96.19 188 HIS A C 1
ATOM 1491 O O . HIS A 1 188 ? -5.237 4.036 25.886 1.00 96.19 188 HIS A O 1
ATOM 1497 N N . ALA A 1 189 ? -4.803 2.149 27.034 1.00 97.62 189 ALA A N 1
ATOM 1498 C CA . ALA A 1 189 ? -5.884 1.320 26.482 1.00 97.62 189 ALA A CA 1
ATOM 1499 C C . ALA A 1 189 ? -5.698 0.972 24.996 1.00 97.62 189 ALA A C 1
ATOM 1501 O O . ALA A 1 189 ? -6.669 0.869 24.247 1.00 97.62 189 ALA A O 1
ATOM 1502 N N . ILE A 1 190 ? -4.439 0.780 24.592 1.00 98.38 190 ILE A N 1
ATOM 1503 C CA . ILE A 1 190 ? -4.106 0.137 23.324 1.00 98.38 190 ILE A CA 1
ATOM 1504 C C . ILE A 1 190 ? -3.911 -1.357 23.571 1.00 98.38 190 ILE A C 1
ATOM 1506 O O . ILE A 1 190 ? -3.113 -1.755 24.423 1.00 98.38 190 ILE A O 1
ATOM 1510 N N . GLU A 1 191 ? -4.619 -2.170 22.802 1.00 98.19 191 GLU A N 1
ATOM 1511 C CA . GLU A 1 191 ? -4.462 -3.619 22.741 1.00 98.19 191 GLU A CA 1
ATOM 1512 C C . GLU A 1 191 ? -3.797 -3.986 21.416 1.00 98.19 191 GLU A C 1
ATOM 1514 O O . GLU A 1 191 ? -4.092 -3.387 20.388 1.00 98.19 191 GLU A O 1
ATOM 1519 N N . TYR A 1 192 ? -2.890 -4.961 21.430 1.00 98.25 192 TYR A N 1
ATOM 1520 C CA . TYR A 1 192 ? -2.174 -5.407 20.234 1.00 98.25 192 TYR A CA 1
ATOM 1521 C C . TYR A 1 192 ? -2.583 -6.843 19.938 1.00 98.25 192 TYR A C 1
ATOM 1523 O O . TYR A 1 192 ? -2.363 -7.712 20.784 1.00 98.25 192 TYR A O 1
ATOM 1531 N N . SER A 1 193 ? -3.159 -7.089 18.765 1.00 97.75 193 SER A N 1
ATOM 1532 C CA . SER A 1 193 ? -3.675 -8.409 18.394 1.00 97.75 193 SER A CA 1
ATOM 1533 C C . SER A 1 193 ? -3.349 -8.752 16.948 1.00 97.75 193 SER A C 1
ATOM 1535 O O . SER A 1 193 ? -3.390 -7.888 16.078 1.00 97.75 193 SER A O 1
ATOM 1537 N N . VAL A 1 194 ? -3.035 -10.018 16.680 1.00 98.25 194 VAL A N 1
ATOM 1538 C CA . VAL A 1 194 ? -2.912 -10.502 15.300 1.00 98.25 194 VAL A CA 1
ATOM 1539 C C . VAL A 1 194 ? -4.314 -10.649 14.715 1.00 98.25 194 VAL A C 1
ATOM 1541 O O . VAL A 1 194 ? -5.189 -11.225 15.360 1.00 98.25 194 VAL A O 1
ATOM 1544 N N . LEU A 1 195 ? -4.520 -10.134 13.506 1.00 98.44 195 LEU A N 1
ATOM 1545 C CA . LEU A 1 195 ? -5.769 -10.276 12.764 1.00 98.44 195 LEU A CA 1
ATOM 1546 C C . LEU A 1 195 ? -5.474 -10.494 11.283 1.00 98.44 195 LEU A C 1
ATOM 1548 O O . LEU A 1 195 ? -5.049 -9.580 10.578 1.00 98.44 195 LEU A O 1
ATOM 1552 N N . ASP A 1 196 ? -5.772 -11.696 10.804 1.00 98.00 196 ASP A N 1
ATOM 1553 C CA . ASP A 1 196 ? -5.918 -11.968 9.382 1.00 98.00 196 ASP A CA 1
ATOM 1554 C C . ASP A 1 196 ? -7.384 -11.749 8.984 1.00 98.00 196 ASP A C 1
ATOM 1556 O O . ASP A 1 196 ? -8.251 -12.597 9.216 1.00 98.00 196 ASP A O 1
ATOM 1560 N N . ILE A 1 197 ? -7.680 -10.600 8.372 1.00 98.25 197 ILE A N 1
ATOM 1561 C CA . ILE A 1 197 ? -9.050 -10.247 7.969 1.00 98.25 197 ILE A CA 1
ATOM 1562 C C . ILE A 1 197 ? -9.593 -11.124 6.824 1.00 98.25 197 ILE A C 1
ATOM 1564 O O . ILE A 1 197 ? -10.801 -11.137 6.568 1.00 98.25 197 ILE A O 1
ATOM 1568 N N . THR A 1 198 ? -8.736 -11.906 6.155 1.00 97.25 198 THR A N 1
ATOM 1569 C CA . THR A 1 198 ? -9.155 -12.869 5.121 1.00 97.25 198 THR A CA 1
ATOM 1570 C C . THR A 1 198 ? -9.817 -14.116 5.718 1.00 97.25 198 THR A C 1
ATOM 1572 O O . THR A 1 198 ? -10.523 -14.854 5.014 1.00 97.25 198 THR A O 1
ATOM 1575 N N . GLN A 1 199 ? -9.631 -14.337 7.023 1.00 98.00 199 GLN A N 1
ATOM 1576 C CA . GLN A 1 199 ? -10.208 -15.432 7.798 1.00 98.00 199 GLN A CA 1
ATOM 1577 C C . GLN A 1 199 ? -11.318 -14.933 8.723 1.00 98.00 199 GLN A C 1
ATOM 1579 O O . GLN A 1 199 ? -11.475 -13.737 8.959 1.00 98.00 199 GLN A O 1
ATOM 1584 N N . ASP A 1 200 ? -12.122 -15.859 9.247 1.00 98.38 200 ASP A N 1
ATOM 1585 C CA . ASP A 1 200 ? -13.191 -15.506 10.177 1.00 98.38 200 ASP A CA 1
ATOM 1586 C C . ASP A 1 200 ? -12.611 -14.880 11.460 1.00 98.38 200 ASP A C 1
ATOM 1588 O O . ASP A 1 200 ? -11.835 -15.540 12.158 1.00 98.38 200 ASP A O 1
ATOM 1592 N N . PRO A 1 201 ? -12.956 -13.629 11.804 1.00 98.50 201 PRO A N 1
ATOM 1593 C CA . PRO A 1 201 ? -12.323 -12.950 12.928 1.00 98.50 201 PRO A CA 1
ATOM 1594 C C . PRO A 1 201 ? -12.819 -13.462 14.287 1.00 98.50 201 PRO A C 1
ATOM 1596 O O . PRO A 1 201 ? -12.090 -13.388 15.274 1.00 98.50 201 PRO A O 1
ATOM 1599 N N . ILE A 1 202 ? -14.014 -14.061 14.343 1.00 98.38 202 ILE A N 1
ATOM 1600 C CA . ILE A 1 202 ? -14.547 -14.660 15.574 1.00 98.38 202 ILE A CA 1
ATOM 1601 C C . ILE A 1 202 ? -13.713 -15.878 15.973 1.00 98.38 202 ILE A C 1
ATOM 1603 O O . ILE A 1 202 ? -13.313 -16.014 17.128 1.00 98.38 202 ILE A O 1
ATOM 1607 N N . SER A 1 203 ? -13.342 -16.713 14.997 1.00 98.19 203 SER A N 1
ATOM 1608 C CA . SER A 1 203 ? -12.404 -17.821 15.214 1.00 98.19 203 SER A CA 1
ATOM 1609 C C . SER A 1 203 ? -11.006 -17.383 15.689 1.00 98.19 203 SER A C 1
ATOM 1611 O O . SER A 1 203 ? -10.281 -18.186 16.274 1.00 98.19 203 SER A O 1
ATOM 1613 N N . GLN A 1 204 ? -10.645 -16.109 15.487 1.00 98.19 204 GLN A N 1
ATOM 1614 C CA . GLN A 1 204 ? -9.381 -15.501 15.922 1.00 98.19 204 GLN A CA 1
ATOM 1615 C C . GLN A 1 204 ? -9.480 -14.833 17.308 1.00 98.19 204 GLN A C 1
ATOM 1617 O O . GLN A 1 204 ? -8.520 -14.218 17.766 1.00 98.19 204 GLN A O 1
ATOM 1622 N N . GLY A 1 205 ? -10.622 -14.961 17.995 1.00 97.81 205 GLY A N 1
ATOM 1623 C CA . GLY A 1 205 ? -10.829 -14.448 19.353 1.00 97.81 205 GLY A CA 1
ATOM 1624 C C . GLY A 1 205 ? -11.391 -13.028 19.426 1.00 97.81 205 GLY A C 1
ATOM 1625 O O . GLY A 1 205 ? -11.436 -12.457 20.515 1.00 97.81 205 GLY A O 1
ATOM 1626 N N . PHE A 1 206 ? -11.833 -12.456 18.304 1.00 98.44 206 PHE A N 1
ATOM 1627 C CA . PHE A 1 206 ? -12.527 -11.171 18.306 1.00 98.44 206 PHE A CA 1
ATOM 1628 C C . PHE A 1 206 ? -14.019 -11.347 18.608 1.00 98.44 206 PHE A C 1
ATOM 1630 O O . PHE A 1 206 ? -14.649 -12.325 18.213 1.00 98.44 206 PHE A O 1
ATOM 1637 N N . GLU A 1 207 ? -14.593 -10.368 19.300 1.00 98.25 207 GLU A N 1
ATOM 1638 C CA . GLU A 1 207 ? -16.010 -10.353 19.657 1.00 98.25 207 GLU A CA 1
ATOM 1639 C C . GLU A 1 207 ? -16.859 -9.751 18.525 1.00 98.25 207 GLU A C 1
ATOM 1641 O O . GLU A 1 207 ? -16.541 -8.682 17.990 1.00 98.25 207 GLU A O 1
ATOM 1646 N N . GLU A 1 208 ? -17.950 -10.432 18.171 1.00 98.31 208 GLU A N 1
ATOM 1647 C CA . GLU A 1 208 ? -18.887 -10.002 17.129 1.00 98.31 208 GLU A CA 1
ATOM 1648 C C . GLU A 1 208 ? -19.581 -8.686 17.508 1.00 98.31 208 GLU A C 1
ATOM 1650 O O . GLU A 1 208 ? -19.997 -8.488 18.647 1.00 98.31 208 GLU A O 1
ATOM 1655 N N . GLY A 1 209 ? -19.710 -7.768 16.548 1.00 98.44 209 GLY A N 1
ATOM 1656 C CA . GLY A 1 209 ? -20.421 -6.503 16.722 1.00 98.44 209 GLY A CA 1
ATOM 1657 C C . GLY A 1 209 ? -19.848 -5.587 17.808 1.00 98.44 209 GLY A C 1
ATOM 1658 O O . GLY A 1 209 ? -20.569 -4.726 18.309 1.00 98.44 209 GLY A O 1
ATOM 1659 N N . SER A 1 210 ? -18.585 -5.773 18.200 1.00 98.19 210 SER A N 1
ATOM 1660 C CA . SER A 1 210 ? -17.999 -5.121 19.377 1.00 98.19 210 SER A CA 1
ATOM 1661 C C . SER A 1 210 ? -17.288 -3.796 19.089 1.00 98.19 210 SER A C 1
ATOM 1663 O O . SER A 1 210 ? -16.933 -3.086 20.032 1.00 98.19 210 SER A O 1
ATOM 1665 N N . PHE A 1 211 ? -17.067 -3.440 17.819 1.00 98.75 211 PHE A N 1
ATOM 1666 C CA . PHE A 1 211 ? -16.332 -2.228 17.447 1.00 98.75 211 PHE A CA 1
ATOM 1667 C C . PHE A 1 211 ? -17.245 -1.122 16.930 1.00 98.75 211 PHE A C 1
ATOM 1669 O O . PHE A 1 211 ? -18.025 -1.306 15.998 1.00 98.75 211 PHE A O 1
ATOM 1676 N N . ASP A 1 212 ? -17.096 0.063 17.512 1.00 98.56 212 ASP A N 1
ATOM 1677 C CA . ASP A 1 212 ? -17.821 1.275 17.127 1.00 98.56 212 ASP A CA 1
ATOM 1678 C C . ASP A 1 212 ? -17.191 1.969 15.922 1.00 98.56 212 ASP A C 1
ATOM 1680 O O . ASP A 1 212 ? -17.873 2.635 15.140 1.00 98.56 212 ASP A O 1
ATOM 1684 N N . LEU A 1 213 ? -15.878 1.813 15.783 1.00 98.25 213 LEU A N 1
ATOM 1685 C CA . LEU A 1 213 ? -15.099 2.306 14.666 1.00 98.25 213 LEU A CA 1
ATOM 1686 C C . LEU A 1 213 ? -14.130 1.210 14.238 1.00 98.25 213 LEU A C 1
ATOM 1688 O O . LEU A 1 213 ? -13.295 0.775 15.027 1.00 98.25 213 LEU A O 1
ATOM 1692 N N . ILE A 1 214 ? -14.225 0.791 12.984 1.00 98.56 214 ILE A N 1
ATOM 1693 C CA . ILE A 1 214 ? -13.187 -0.006 12.336 1.00 98.56 214 ILE A CA 1
ATOM 1694 C C . ILE A 1 214 ? -12.491 0.896 11.329 1.00 98.56 214 ILE A C 1
ATOM 1696 O O . ILE A 1 214 ? -13.149 1.564 10.534 1.00 98.56 214 ILE A O 1
ATOM 1700 N N . MET A 1 215 ? -11.169 0.921 11.371 1.00 96.19 215 MET A N 1
ATOM 1701 C CA . MET A 1 215 ? -10.324 1.696 10.478 1.00 96.19 215 MET A CA 1
ATOM 1702 C C . MET A 1 215 ? -9.417 0.763 9.693 1.00 96.19 215 MET A C 1
ATOM 1704 O O . MET A 1 215 ? -8.930 -0.233 10.225 1.00 96.19 215 MET A O 1
ATOM 1708 N N . SER A 1 216 ? -9.167 1.096 8.434 1.00 95.19 216 SER A N 1
ATOM 1709 C CA . SER A 1 216 ? -8.120 0.452 7.652 1.00 95.19 216 SER A CA 1
ATOM 1710 C C . SER A 1 216 ? -7.556 1.443 6.642 1.00 95.19 216 SER A C 1
ATOM 1712 O O . SER A 1 216 ? -8.314 2.147 5.970 1.00 95.19 216 SER A O 1
ATOM 1714 N N . SER A 1 217 ? -6.229 1.522 6.572 1.00 92.00 217 SER A N 1
ATOM 1715 C CA . SER A 1 217 ? -5.503 2.400 5.656 1.00 92.00 217 SER A CA 1
ATOM 1716 C C . SER A 1 217 ? -4.650 1.544 4.738 1.00 92.00 217 SER A C 1
ATOM 1718 O O . SER A 1 217 ? -3.724 0.892 5.208 1.00 92.00 217 SER A O 1
ATOM 1720 N N . ASN A 1 218 ? -4.961 1.550 3.442 1.00 90.38 218 ASN A N 1
ATOM 1721 C CA . ASN A 1 218 ? -4.159 0.917 2.394 1.00 90.38 218 ASN A CA 1
ATOM 1722 C C . ASN A 1 218 ? -3.852 -0.564 2.681 1.00 90.38 218 ASN A C 1
ATOM 1724 O O . ASN A 1 218 ? -2.729 -1.019 2.474 1.00 90.38 218 ASN A O 1
ATOM 1728 N N . CYS A 1 219 ? -4.844 -1.305 3.180 1.00 92.81 219 CYS A N 1
ATOM 1729 C CA . CYS A 1 219 ? -4.668 -2.696 3.596 1.00 92.81 219 CYS A CA 1
ATOM 1730 C C . CYS A 1 219 ? -5.720 -3.628 2.995 1.00 92.81 219 CYS A C 1
ATOM 1732 O O . CYS A 1 219 ? -5.361 -4.696 2.498 1.00 92.81 219 CYS A O 1
ATOM 1734 N N . LEU A 1 220 ? -7.006 -3.255 2.993 1.00 95.19 220 LEU A N 1
ATOM 1735 C CA . LEU A 1 220 ? -8.057 -4.187 2.565 1.00 95.19 220 LEU A CA 1
ATOM 1736 C C . LEU A 1 220 ? -7.935 -4.554 1.083 1.00 95.19 220 LEU A C 1
ATOM 1738 O O . LEU A 1 220 ? -8.242 -5.689 0.714 1.00 95.19 220 LEU A O 1
ATOM 1742 N N . HIS A 1 221 ? -7.428 -3.643 0.246 1.00 92.81 221 HIS A N 1
ATOM 1743 C CA . HIS A 1 221 ? -7.133 -3.936 -1.157 1.00 92.81 221 HIS A CA 1
ATOM 1744 C C . HIS A 1 221 ? -6.140 -5.098 -1.341 1.00 92.81 221 HIS A C 1
ATOM 1746 O O . HIS A 1 221 ? -6.219 -5.818 -2.331 1.00 92.81 221 HIS A O 1
ATOM 1752 N N . ALA A 1 222 ? -5.242 -5.345 -0.385 1.00 92.50 222 ALA A N 1
ATOM 1753 C CA . ALA A 1 222 ? -4.246 -6.416 -0.462 1.00 92.50 222 ALA A CA 1
ATOM 1754 C C . ALA A 1 222 ? -4.811 -7.802 -0.086 1.00 92.50 222 ALA A C 1
ATOM 1756 O O . ALA A 1 222 ? -4.057 -8.753 0.115 1.00 92.50 222 ALA A O 1
ATOM 1757 N N . THR A 1 223 ? -6.136 -7.934 0.028 1.00 95.44 223 THR A N 1
ATOM 1758 C CA . THR A 1 223 ? -6.808 -9.210 0.298 1.00 95.44 223 THR A CA 1
ATOM 1759 C C . THR A 1 223 ? -7.288 -9.885 -0.993 1.00 95.44 223 THR A C 1
ATOM 1761 O O . THR A 1 223 ? -7.610 -9.180 -1.957 1.00 95.44 223 THR A O 1
ATOM 1764 N N . PRO A 1 224 ? -7.379 -11.232 -1.040 1.00 95.38 224 PRO A N 1
ATOM 1765 C CA . PRO A 1 224 ? -7.779 -11.937 -2.261 1.00 95.38 224 PRO A CA 1
ATOM 1766 C C . PRO A 1 224 ? -9.207 -11.639 -2.731 1.00 95.38 224 PRO A C 1
ATOM 1768 O O . PRO A 1 224 ? -9.443 -11.485 -3.925 1.00 95.38 224 PRO A O 1
ATOM 1771 N N . ASP A 1 225 ? -10.145 -11.513 -1.792 1.00 96.12 225 ASP A N 1
ATOM 1772 C CA . ASP A 1 225 ? -11.574 -11.330 -2.063 1.00 96.12 225 ASP A CA 1
ATOM 1773 C C . ASP A 1 225 ? -12.127 -10.213 -1.170 1.00 96.12 225 ASP A C 1
ATOM 1775 O O . ASP A 1 225 ? -12.281 -10.386 0.045 1.00 96.12 225 ASP A O 1
ATOM 1779 N N . LEU A 1 226 ? -12.439 -9.062 -1.772 1.00 95.50 226 LEU A N 1
ATOM 1780 C CA . LEU A 1 226 ? -12.970 -7.906 -1.051 1.00 95.50 226 LEU A CA 1
ATOM 1781 C C . LEU A 1 226 ? -14.357 -8.159 -0.463 1.00 95.50 226 LEU A C 1
ATOM 1783 O O . LEU A 1 226 ? -14.653 -7.643 0.615 1.00 95.50 226 LEU A O 1
ATOM 1787 N N . ALA A 1 227 ? -15.210 -8.947 -1.120 1.00 96.19 227 ALA A N 1
ATOM 1788 C CA . ALA A 1 227 ? -16.545 -9.242 -0.607 1.00 96.19 227 ALA A CA 1
ATOM 1789 C C . ALA A 1 227 ? -16.455 -10.087 0.670 1.00 96.19 227 ALA A C 1
ATOM 1791 O O . ALA A 1 227 ? -17.130 -9.794 1.665 1.00 96.19 227 ALA A O 1
ATOM 1792 N N . LYS A 1 228 ? -15.572 -11.091 0.683 1.00 97.81 228 LYS A N 1
ATOM 1793 C CA . LYS A 1 228 ? -15.274 -11.889 1.878 1.00 97.81 228 LYS A CA 1
ATOM 1794 C C . LYS A 1 228 ? -14.631 -11.037 2.973 1.00 97.81 228 LYS A C 1
ATOM 1796 O O . LYS A 1 228 ? -15.089 -11.079 4.116 1.00 97.81 228 LYS A O 1
ATOM 1801 N N . THR A 1 229 ? -13.630 -10.228 2.630 1.00 97.94 229 THR A N 1
ATOM 1802 C CA . THR A 1 229 ? -12.958 -9.310 3.563 1.00 97.94 229 THR A CA 1
ATOM 1803 C C . THR A 1 229 ? -13.952 -8.350 4.218 1.00 97.94 229 THR A C 1
ATOM 1805 O O . THR A 1 229 ? -14.016 -8.269 5.444 1.00 97.94 229 THR A O 1
ATOM 1808 N N . LEU A 1 230 ? -14.802 -7.679 3.436 1.00 97.81 230 LEU A N 1
ATOM 1809 C CA . LEU A 1 230 ? -15.819 -6.762 3.958 1.00 97.81 230 LEU A CA 1
ATOM 1810 C C . LEU A 1 230 ? -16.905 -7.488 4.762 1.00 97.81 230 LEU A C 1
ATOM 1812 O O . LEU A 1 230 ? -17.404 -6.937 5.742 1.00 97.81 230 LEU A O 1
ATOM 1816 N N . SER A 1 231 ? -17.234 -8.734 4.413 1.00 98.38 231 SER A N 1
ATOM 1817 C CA . SER A 1 231 ? -18.131 -9.568 5.223 1.00 98.38 231 SER A CA 1
ATOM 1818 C C . SER A 1 231 ? -17.533 -9.867 6.602 1.00 98.38 231 SER A C 1
ATOM 1820 O O . SER A 1 231 ? -18.242 -9.808 7.605 1.00 98.38 231 SER A O 1
ATOM 1822 N N . ASN A 1 232 ? -16.225 -10.126 6.684 1.00 98.75 232 ASN A N 1
ATOM 1823 C CA . ASN A 1 232 ? -15.526 -10.310 7.958 1.00 98.75 232 ASN A CA 1
ATOM 1824 C C . ASN A 1 232 ? -15.437 -9.005 8.761 1.00 98.75 232 ASN A C 1
ATOM 1826 O O . ASN A 1 232 ? -15.736 -9.010 9.955 1.00 98.75 232 ASN A O 1
ATOM 1830 N N . VAL A 1 233 ? -15.130 -7.877 8.112 1.00 98.56 233 VAL A N 1
ATOM 1831 C CA . VAL A 1 233 ? -15.194 -6.545 8.741 1.00 98.56 233 VAL A CA 1
ATOM 1832 C C . VAL A 1 233 ? -16.592 -6.286 9.308 1.00 98.56 233 VAL A C 1
ATOM 1834 O O . VAL A 1 233 ? -16.735 -5.834 10.445 1.00 98.56 233 VAL A O 1
ATOM 1837 N N . ARG A 1 234 ? -17.644 -6.630 8.556 1.00 98.44 234 ARG A N 1
ATOM 1838 C CA . ARG A 1 234 ? -19.030 -6.443 8.988 1.00 98.44 234 ARG A CA 1
ATOM 1839 C C . ARG A 1 234 ? -19.367 -7.240 10.246 1.00 98.44 234 ARG A C 1
ATOM 1841 O O . ARG A 1 234 ? -20.112 -6.704 11.062 1.00 98.44 234 ARG A O 1
ATOM 1848 N N . LYS A 1 235 ? -18.836 -8.456 10.430 1.00 98.56 235 LYS A N 1
ATOM 1849 C CA . LYS A 1 235 ? -19.038 -9.247 11.663 1.00 98.56 235 LYS A CA 1
ATOM 1850 C C . LYS A 1 235 ? -18.510 -8.524 12.900 1.00 98.56 235 LYS A C 1
ATOM 1852 O O . LYS A 1 235 ? -19.116 -8.600 13.956 1.00 98.56 235 LYS A O 1
ATOM 1857 N N . LEU A 1 236 ? -17.396 -7.808 12.778 1.00 98.75 236 LEU A N 1
ATOM 1858 C CA . LEU A 1 236 ? -16.778 -7.082 13.891 1.00 98.75 236 LEU A CA 1
ATOM 1859 C C . LEU A 1 236 ? -17.476 -5.755 14.205 1.00 98.75 236 LEU A C 1
ATOM 1861 O O . LEU A 1 236 ? -17.438 -5.278 15.340 1.00 98.75 236 LEU A O 1
ATOM 1865 N N . LEU A 1 237 ? -18.113 -5.155 13.201 1.00 98.75 237 LEU A N 1
ATOM 1866 C CA . LEU A 1 237 ? -18.705 -3.832 13.317 1.00 98.75 237 LEU A CA 1
ATOM 1867 C C . LEU A 1 237 ? -20.014 -3.862 14.115 1.00 98.75 237 LEU A C 1
ATOM 1869 O O . LEU A 1 237 ? -20.965 -4.568 13.760 1.00 98.75 237 LEU A O 1
ATOM 1873 N N . HIS A 1 238 ? -20.094 -3.037 15.157 1.00 98.44 238 HIS A N 1
ATOM 1874 C CA . HIS A 1 238 ? -21.333 -2.774 15.881 1.00 98.44 238 HIS A CA 1
ATOM 1875 C C . HIS A 1 238 ? -22.438 -2.323 14.903 1.00 98.44 238 HIS A C 1
ATOM 1877 O O . HIS A 1 238 ? -22.131 -1.641 13.923 1.00 98.44 238 HIS A O 1
ATOM 1883 N N . PRO A 1 239 ? -23.730 -2.649 15.120 1.00 96.75 239 PRO A N 1
ATOM 1884 C CA . PRO A 1 239 ? -24.811 -2.245 14.211 1.00 96.75 239 PRO A CA 1
ATOM 1885 C C . PRO A 1 239 ? -24.887 -0.736 13.922 1.00 96.75 239 PRO A C 1
ATOM 1887 O O . PRO A 1 239 ? -25.272 -0.343 12.826 1.00 96.75 239 PRO A O 1
ATOM 1890 N N . GLU A 1 240 ? -24.496 0.098 14.888 1.00 95.81 240 GLU A N 1
ATOM 1891 C CA . GLU A 1 240 ? -24.386 1.564 14.747 1.00 95.81 240 GLU A CA 1
ATOM 1892 C C . GLU A 1 240 ? -22.944 2.055 14.509 1.00 95.81 240 GLU A C 1
ATOM 1894 O O . GLU A 1 240 ? -22.669 3.258 14.551 1.00 95.81 240 GLU A O 1
ATOM 1899 N N . GLY A 1 241 ? -22.011 1.122 14.322 1.00 97.19 241 GLY A N 1
ATOM 1900 C CA . GLY A 1 241 ? -20.599 1.394 14.111 1.00 97.19 241 GLY A CA 1
ATOM 1901 C C . GLY A 1 241 ? -20.308 1.947 12.719 1.00 97.19 241 GLY A C 1
ATOM 1902 O O . GLY A 1 241 ? -21.148 1.941 11.816 1.00 97.19 241 GLY A O 1
ATOM 1903 N N . ARG A 1 242 ? -19.086 2.447 12.540 1.00 96.75 242 ARG A N 1
ATOM 1904 C CA . ARG A 1 242 ? -18.608 3.004 11.272 1.00 96.75 242 ARG A CA 1
ATOM 1905 C C . ARG A 1 242 ? -17.360 2.284 10.790 1.00 96.75 242 ARG A C 1
ATOM 1907 O O . ARG A 1 242 ? -16.453 2.017 11.570 1.00 96.75 242 ARG A O 1
ATOM 1914 N N . LEU A 1 243 ? -17.310 2.032 9.488 1.00 96.75 243 LEU A N 1
ATOM 1915 C CA . LEU A 1 243 ? -16.088 1.651 8.797 1.00 96.75 243 LEU A CA 1
ATOM 1916 C C . LEU A 1 243 ? -15.473 2.908 8.175 1.00 96.75 243 LEU A C 1
ATOM 1918 O O . LEU A 1 243 ? -16.146 3.621 7.433 1.00 96.75 243 LEU A O 1
ATOM 1922 N N . PHE A 1 244 ? -14.210 3.173 8.488 1.00 94.06 244 PHE A N 1
ATOM 1923 C CA . PHE A 1 244 ? -13.422 4.250 7.909 1.00 94.06 244 PHE A CA 1
ATOM 1924 C C . PHE A 1 244 ? -12.297 3.650 7.061 1.00 94.06 244 PHE A C 1
ATOM 1926 O O . PHE A 1 244 ? -11.369 3.041 7.594 1.00 94.06 244 PHE A O 1
ATOM 1933 N N . LEU A 1 245 ? -12.398 3.805 5.740 1.00 92.19 245 LEU A N 1
ATOM 1934 C CA . LEU A 1 245 ? -11.404 3.315 4.788 1.00 92.19 245 LEU A CA 1
ATOM 1935 C C . LEU A 1 245 ? -10.615 4.483 4.213 1.00 92.19 245 LEU A C 1
ATOM 1937 O O . LEU A 1 245 ? -11.198 5.424 3.677 1.00 92.19 245 LEU A O 1
ATOM 1941 N N . MET A 1 246 ? -9.294 4.383 4.292 1.00 89.88 246 MET A N 1
ATOM 1942 C CA . MET A 1 246 ? -8.383 5.183 3.481 1.00 89.88 246 MET A CA 1
ATOM 1943 C C . MET A 1 246 ? -7.768 4.262 2.448 1.00 89.88 246 MET A C 1
ATOM 1945 O O . MET A 1 246 ? -7.050 3.327 2.790 1.00 89.88 246 MET A O 1
ATOM 1949 N N . GLU A 1 247 ? -8.095 4.502 1.186 1.00 88.94 247 GLU A N 1
ATOM 1950 C CA . GLU A 1 247 ? -7.669 3.656 0.083 1.00 88.94 247 GLU A CA 1
ATOM 1951 C C . GLU A 1 247 ? -7.190 4.485 -1.102 1.00 88.94 247 GLU A C 1
ATOM 1953 O O . GLU A 1 247 ? -7.504 5.669 -1.241 1.00 88.94 247 GLU A O 1
ATOM 1958 N N . LEU A 1 248 ? -6.391 3.838 -1.943 1.00 87.88 248 LEU A N 1
ATOM 1959 C CA . LEU A 1 248 ? -5.856 4.431 -3.162 1.00 87.88 248 LEU A CA 1
ATOM 1960 C C . LEU A 1 248 ? -6.976 4.661 -4.183 1.00 87.88 248 LEU A C 1
ATOM 1962 O O . LEU A 1 248 ? -7.812 3.787 -4.405 1.00 87.88 248 LEU A O 1
ATOM 1966 N N . SER A 1 249 ? -6.967 5.829 -4.833 1.00 82.25 249 SER A N 1
ATOM 1967 C CA . SER A 1 249 ? -7.886 6.136 -5.938 1.00 82.25 249 SER A CA 1
ATOM 1968 C C . SER A 1 249 ? -7.270 5.698 -7.277 1.00 82.25 249 SER A C 1
ATOM 1970 O O . SER A 1 249 ? -6.109 6.047 -7.544 1.00 82.25 249 SER A O 1
ATOM 1972 N N . PRO A 1 250 ? -8.017 4.991 -8.148 1.00 77.56 250 PRO A N 1
ATOM 1973 C CA . PRO A 1 250 ? -7.515 4.546 -9.449 1.00 77.56 250 PRO A CA 1
ATOM 1974 C C . PRO A 1 250 ? -6.997 5.661 -10.358 1.00 77.56 250 PRO A C 1
ATOM 1976 O O . PRO A 1 250 ? -6.057 5.457 -11.128 1.00 77.56 250 PRO A O 1
ATOM 1979 N N . GLU A 1 251 ? -7.583 6.852 -10.257 1.00 72.31 251 GLU A N 1
ATOM 1980 C CA . GLU A 1 251 ? -7.261 8.004 -11.096 1.00 72.31 251 GLU A CA 1
ATOM 1981 C C . GLU A 1 251 ? -5.894 8.610 -10.747 1.00 72.31 251 GLU A C 1
ATOM 1983 O O . GLU A 1 251 ? -5.203 9.144 -11.613 1.00 72.31 251 GLU A O 1
ATOM 1988 N N . SER A 1 252 ? -5.478 8.504 -9.482 1.00 73.06 252 SER A N 1
ATOM 1989 C CA . SER A 1 252 ? -4.314 9.217 -8.938 1.00 73.06 252 SER A CA 1
ATOM 1990 C C . SER A 1 252 ? -3.141 8.310 -8.542 1.00 73.06 252 SER A C 1
ATOM 1992 O O . SER A 1 252 ? -2.035 8.803 -8.316 1.00 73.06 252 SER A O 1
ATOM 1994 N N . SER A 1 253 ? -3.334 6.985 -8.523 1.00 79.69 253 SER A N 1
ATOM 1995 C CA . SER A 1 253 ? -2.400 6.043 -7.876 1.00 79.69 253 SER A CA 1
ATOM 1996 C C . SER A 1 253 ? -1.515 5.233 -8.833 1.00 79.69 253 SER A C 1
ATOM 1998 O O . SER A 1 253 ? -0.845 4.290 -8.412 1.00 79.69 253 SER A O 1
ATOM 2000 N N . LYS A 1 254 ? -1.440 5.587 -10.123 1.00 82.44 254 LYS A N 1
ATOM 2001 C CA . LYS A 1 254 ? -0.669 4.805 -11.116 1.00 82.44 254 LYS A CA 1
ATOM 2002 C C . LYS A 1 254 ? 0.837 4.734 -10.823 1.00 82.44 254 LYS A C 1
ATOM 2004 O O . LYS A 1 254 ? 1.474 3.726 -11.118 1.00 82.44 254 LYS A O 1
ATOM 2009 N N . SER A 1 255 ? 1.422 5.761 -10.199 1.00 89.31 255 SER A N 1
ATOM 2010 C CA . SER A 1 255 ? 2.813 5.699 -9.716 1.00 89.31 255 SER A CA 1
ATOM 2011 C C . SER A 1 255 ? 2.987 4.701 -8.568 1.00 89.31 255 SER A C 1
ATOM 2013 O O . SER A 1 255 ? 4.032 4.059 -8.485 1.00 89.31 255 SER A O 1
ATOM 2015 N N . VAL A 1 256 ? 1.969 4.535 -7.719 1.00 91.81 256 VAL A N 1
ATOM 2016 C CA . VAL A 1 256 ? 1.974 3.567 -6.616 1.00 91.81 256 VAL A CA 1
ATOM 2017 C C . VAL A 1 256 ? 1.918 2.141 -7.158 1.00 91.81 256 VAL A C 1
ATOM 2019 O O . VAL A 1 256 ? 2.688 1.313 -6.683 1.00 91.81 256 VAL A O 1
ATOM 2022 N N . ASN A 1 257 ? 1.139 1.868 -8.216 1.00 92.31 257 ASN A N 1
ATOM 2023 C CA . ASN A 1 257 ? 1.173 0.558 -8.893 1.00 92.31 257 ASN A CA 1
ATOM 2024 C C . ASN A 1 257 ? 2.585 0.185 -9.336 1.00 92.31 257 ASN A C 1
ATOM 2026 O O . ASN A 1 257 ? 2.996 -0.960 -9.195 1.00 92.31 257 ASN A O 1
ATOM 2030 N N . TYR A 1 258 ? 3.342 1.152 -9.853 1.00 95.94 258 TYR A N 1
ATOM 2031 C CA . TYR A 1 258 ? 4.712 0.888 -10.264 1.00 95.94 258 TYR A CA 1
ATOM 2032 C C . TYR A 1 258 ? 5.653 0.661 -9.073 1.00 95.94 258 TYR A C 1
ATOM 2034 O O . TYR A 1 258 ? 6.501 -0.223 -9.134 1.00 95.94 258 TYR A O 1
ATOM 2042 N N . ILE A 1 259 ? 5.503 1.427 -7.985 1.00 96.75 259 ILE A N 1
ATOM 2043 C CA . ILE A 1 259 ? 6.329 1.274 -6.774 1.00 96.75 259 ILE A CA 1
ATOM 2044 C C . ILE A 1 259 ? 6.067 -0.072 -6.092 1.00 96.75 259 ILE A C 1
ATOM 2046 O O . ILE A 1 259 ? 7.007 -0.756 -5.697 1.00 96.75 259 ILE A O 1
ATOM 2050 N N . MET A 1 260 ? 4.794 -0.438 -5.951 1.00 95.75 260 MET A N 1
ATOM 2051 C CA . MET A 1 260 ? 4.349 -1.599 -5.182 1.00 95.75 260 MET A CA 1
ATOM 2052 C C . MET A 1 260 ? 4.241 -2.870 -6.028 1.00 95.75 260 MET A C 1
ATOM 2054 O O . MET A 1 260 ? 4.278 -3.966 -5.482 1.00 95.75 260 MET A O 1
ATOM 2058 N N . GLY A 1 261 ? 4.155 -2.745 -7.353 1.00 95.88 261 GLY A N 1
ATOM 2059 C CA . GLY A 1 261 ? 4.000 -3.857 -8.288 1.00 95.88 261 GLY A CA 1
ATOM 2060 C C . GLY A 1 261 ? 5.076 -4.948 -8.211 1.00 95.88 261 GLY A C 1
ATOM 2061 O O . GLY A 1 261 ? 4.749 -6.108 -8.417 1.00 95.88 261 GLY A O 1
ATOM 2062 N N . PRO A 1 262 ? 6.342 -4.686 -7.858 1.00 97.19 262 PRO A N 1
ATOM 2063 C CA . PRO A 1 262 ? 7.291 -5.770 -7.606 1.00 97.19 262 PRO A CA 1
ATOM 2064 C C . PRO A 1 262 ? 6.950 -6.653 -6.393 1.00 97.19 262 PRO A C 1
ATOM 2066 O O . PRO A 1 262 ? 7.549 -7.709 -6.236 1.00 97.19 262 PRO A O 1
ATOM 2069 N N . LEU A 1 263 ? 6.038 -6.234 -5.509 1.00 96.12 263 LEU A N 1
ATOM 2070 C CA . LEU A 1 263 ? 5.689 -6.960 -4.290 1.00 96.12 263 LEU A CA 1
ATOM 2071 C C . LEU A 1 263 ? 4.572 -7.971 -4.559 1.00 96.12 263 LEU A C 1
ATOM 2073 O O . LEU A 1 263 ? 3.525 -7.634 -5.109 1.00 96.12 263 LEU A O 1
ATOM 2077 N N . VAL A 1 264 ? 4.745 -9.204 -4.076 1.00 94.50 264 VAL A N 1
ATOM 2078 C CA . VAL A 1 264 ? 3.742 -10.275 -4.220 1.00 94.50 264 VAL A CA 1
ATOM 2079 C C . VAL A 1 264 ? 2.360 -9.883 -3.681 1.00 94.50 264 VAL A C 1
ATOM 2081 O O . VAL A 1 264 ? 1.348 -10.209 -4.298 1.00 94.50 264 VAL A O 1
ATOM 2084 N N . GLY A 1 265 ? 2.319 -9.126 -2.577 1.00 92.31 265 GLY A N 1
ATOM 2085 C CA . GLY A 1 265 ? 1.085 -8.661 -1.934 1.00 92.31 265 GLY A CA 1
ATOM 2086 C C . GLY A 1 265 ? 0.199 -7.789 -2.830 1.00 92.31 265 GLY A C 1
ATOM 2087 O O . GLY A 1 265 ? -1.007 -7.728 -2.620 1.00 92.31 265 GLY A O 1
ATOM 2088 N N . TRP A 1 266 ? 0.776 -7.160 -3.859 1.00 95.19 266 TRP A N 1
ATOM 2089 C CA . TRP A 1 266 ? 0.054 -6.289 -4.788 1.00 95.19 266 TRP A CA 1
ATOM 2090 C C . TRP A 1 266 ? -0.860 -7.046 -5.761 1.00 95.19 266 TRP A C 1
ATOM 2092 O O . TRP A 1 266 ? -1.748 -6.450 -6.362 1.00 95.19 266 TRP A O 1
ATOM 2102 N N . TRP A 1 267 ? -0.653 -8.359 -5.910 1.00 95.62 267 TRP A N 1
ATOM 2103 C CA . TRP A 1 267 ? -1.294 -9.180 -6.945 1.00 95.62 267 TRP A CA 1
ATOM 2104 C C . TRP A 1 267 ? -2.109 -10.352 -6.398 1.00 95.62 267 TRP A C 1
ATOM 2106 O O . TRP A 1 267 ? -2.382 -11.302 -7.139 1.00 95.62 267 TRP A O 1
ATOM 2116 N N . LEU A 1 268 ? -2.453 -10.306 -5.108 1.00 93.62 268 LEU A N 1
ATOM 2117 C CA . LEU A 1 268 ? -3.168 -11.378 -4.410 1.00 93.62 268 LEU A CA 1
ATOM 2118 C C . LEU A 1 268 ? -4.652 -11.473 -4.775 1.00 93.62 268 LEU A C 1
ATOM 2120 O O . LEU A 1 268 ? -5.297 -12.433 -4.375 1.00 93.62 268 LEU A O 1
ATOM 2124 N N . SER A 1 269 ? -5.199 -10.493 -5.492 1.00 92.88 269 SER A N 1
ATOM 2125 C CA . SER A 1 269 ? -6.616 -10.448 -5.844 1.00 92.88 269 SER A CA 1
ATOM 2126 C C . SER A 1 269 ? -7.054 -11.621 -6.728 1.00 92.88 269 SER A C 1
ATOM 2128 O O . SER A 1 269 ? -6.416 -11.933 -7.736 1.00 92.88 269 SER A O 1
ATOM 2130 N N . GLU A 1 270 ? -8.193 -12.216 -6.373 1.00 92.69 270 GLU A N 1
ATOM 2131 C CA . GLU A 1 270 ? -8.844 -13.350 -7.050 1.00 92.69 270 GLU A CA 1
ATOM 2132 C C . GLU A 1 270 ? -10.307 -13.031 -7.442 1.00 92.69 270 GLU A C 1
ATOM 2134 O O . GLU A 1 270 ? -11.030 -13.883 -7.952 1.00 92.69 270 GLU A O 1
ATOM 2139 N N . ASP A 1 271 ? -10.746 -11.786 -7.235 1.00 91.69 271 ASP A N 1
ATOM 2140 C CA . ASP A 1 271 ? -12.122 -11.289 -7.389 1.00 91.69 271 ASP A CA 1
ATOM 2141 C C . ASP A 1 271 ? -12.305 -10.349 -8.602 1.00 91.69 271 ASP A C 1
ATOM 2143 O O . ASP A 1 271 ? -13.190 -9.493 -8.620 1.00 91.69 271 ASP A O 1
ATOM 2147 N N . GLY A 1 272 ? -11.462 -10.499 -9.629 1.00 89.31 272 GLY A N 1
ATOM 2148 C CA . GLY A 1 272 ? -11.525 -9.727 -10.881 1.00 89.31 272 GLY A CA 1
ATOM 2149 C C . GLY A 1 272 ? -10.666 -8.455 -10.913 1.00 89.31 272 GLY A C 1
ATOM 2150 O O . GLY A 1 272 ? -10.614 -7.775 -11.937 1.00 89.31 272 GLY A O 1
ATOM 2151 N N . ARG A 1 273 ? -9.943 -8.142 -9.832 1.00 91.31 273 ARG A N 1
ATOM 2152 C CA . ARG A 1 273 ? -8.968 -7.035 -9.753 1.00 91.31 273 ARG A CA 1
ATOM 2153 C C . ARG A 1 273 ? -7.588 -7.443 -10.285 1.00 91.31 273 ARG A C 1
ATOM 2155 O O . ARG A 1 273 ? -6.599 -7.478 -9.563 1.00 91.31 273 ARG A O 1
ATOM 2162 N N . GLU A 1 274 ? -7.521 -7.809 -11.562 1.00 88.31 274 GLU A N 1
ATOM 2163 C CA . GLU A 1 274 ? -6.315 -8.432 -12.137 1.00 88.31 274 GLU A CA 1
ATOM 2164 C C . GLU A 1 274 ? -5.133 -7.465 -12.315 1.00 88.31 274 GLU A C 1
ATOM 2166 O O . GLU A 1 274 ? -3.979 -7.877 -12.193 1.00 88.31 274 GLU A O 1
ATOM 2171 N N . ASN A 1 275 ? -5.421 -6.190 -12.599 1.00 89.12 275 ASN A N 1
ATOM 2172 C CA . ASN A 1 275 ? -4.418 -5.196 -12.999 1.00 89.12 275 ASN A CA 1
ATOM 2173 C C . ASN A 1 275 ? -3.979 -4.266 -11.863 1.00 89.12 275 ASN A C 1
ATOM 2175 O O . ASN A 1 275 ? -2.923 -3.644 -11.947 1.00 89.12 275 ASN A O 1
ATOM 2179 N N . GLU A 1 276 ? -4.798 -4.123 -10.827 1.00 89.06 276 GLU A N 1
ATOM 2180 C CA . GLU A 1 276 ? -4.525 -3.277 -9.671 1.00 89.06 276 GLU A CA 1
ATOM 2181 C C . GLU A 1 276 ? -5.418 -3.693 -8.501 1.00 89.06 276 GLU A C 1
ATOM 2183 O O . GLU A 1 276 ? -6.563 -4.075 -8.735 1.00 89.06 276 GLU A O 1
ATOM 2188 N N . PRO A 1 277 ? -4.925 -3.632 -7.252 1.00 90.81 277 PRO A N 1
ATOM 2189 C CA . PRO A 1 277 ? -5.647 -4.190 -6.116 1.00 90.81 277 PRO A CA 1
ATOM 2190 C C . PRO A 1 277 ? -6.750 -3.263 -5.592 1.00 90.81 277 PRO A C 1
ATOM 2192 O O . PRO A 1 277 ? -7.632 -3.699 -4.865 1.00 90.81 277 PRO A O 1
ATOM 2195 N N . TYR A 1 278 ? -6.738 -1.973 -5.893 1.00 87.69 278 TYR A N 1
ATOM 2196 C CA . TYR A 1 278 ? -7.773 -1.060 -5.404 1.00 87.69 278 TYR A CA 1
ATOM 2197 C C . TYR A 1 278 ? -8.998 -1.038 -6.325 1.00 87.69 278 TYR A C 1
ATOM 2199 O O . TYR A 1 278 ? -8.968 -1.502 -7.463 1.00 87.69 278 TYR A O 1
ATOM 2207 N N . VAL A 1 279 ? -10.095 -0.483 -5.817 1.00 87.06 279 VAL A N 1
ATOM 2208 C CA . VAL A 1 279 ? -11.359 -0.322 -6.545 1.00 87.06 279 VAL A CA 1
ATOM 2209 C C . VAL A 1 279 ? -11.740 1.148 -6.599 1.00 87.06 279 VAL A C 1
ATOM 2211 O O . VAL A 1 279 ? -11.366 1.923 -5.718 1.00 87.06 279 VAL A O 1
ATOM 2214 N N . SER A 1 280 ? -12.510 1.543 -7.612 1.00 82.12 280 SER A N 1
ATOM 2215 C CA . SER A 1 280 ? -13.151 2.853 -7.583 1.00 82.12 280 SER A CA 1
ATOM 2216 C C . SER A 1 280 ? -14.183 2.893 -6.456 1.00 82.12 280 SER A C 1
ATOM 2218 O O . SER A 1 280 ? -14.909 1.925 -6.207 1.00 82.12 280 SER A O 1
ATOM 2220 N N . ALA A 1 281 ? -14.273 4.032 -5.772 1.00 68.62 281 ALA A N 1
ATOM 2221 C CA . ALA A 1 281 ? -15.451 4.328 -4.975 1.00 68.62 281 ALA A CA 1
ATOM 2222 C C . ALA A 1 281 ? -16.596 4.507 -5.975 1.00 68.62 281 ALA A C 1
ATOM 2224 O O . ALA A 1 281 ? -16.654 5.530 -6.650 1.00 68.62 281 ALA A O 1
ATOM 2225 N N . GLY A 1 282 ? -17.435 3.487 -6.164 1.00 59.12 282 GLY A N 1
ATOM 2226 C CA . GLY A 1 282 ? -18.607 3.605 -7.027 1.00 59.12 282 GLY A CA 1
ATOM 2227 C C . GLY A 1 282 ? -19.440 4.805 -6.578 1.00 59.12 282 GLY A C 1
ATOM 2228 O O . GLY A 1 282 ? -19.940 4.806 -5.452 1.00 59.12 282 GLY A O 1
ATOM 2229 N N . ILE A 1 283 ? -19.531 5.828 -7.429 1.00 39.34 283 ILE A N 1
ATOM 2230 C CA . ILE A 1 283 ? -20.461 6.953 -7.283 1.00 39.34 283 ILE A CA 1
ATOM 2231 C C . ILE A 1 283 ? -21.632 6.702 -8.224 1.00 39.34 283 ILE A C 1
ATOM 2233 O O . ILE A 1 283 ? -21.363 6.381 -9.405 1.00 39.34 283 ILE A O 1
#

Radius of gyration: 20.49 Å; chains: 1; bounding box: 45×38×56 Å

Sequence (283 aa):
MGLACIIESRHQLAGLETTQWHLVKFRDWMDIPYAEAVEGRYPHVPNCVEIATMSSEERQKLIRDYLAASKGTEAEAVAISLYRIFNNSVRFFTGEADPLEVLMADNILMRMYDFTNNADHLHFLTLLGHKKPTMRVLEIGAGTGGTTATILPALRSDQGERMYGTYVYSDISAGFFMGAKERFRDYHAIEYSVLDITQDPISQGFEEGSFDLIMSSNCLHATPDLAKTLSNVRKLLHPEGRLFLMELSPESSKSVNYIMGPLVGWWLSEDGRENEPYVSAGI